Protein AF-A0A2M6USI2-F1 (afdb_monomer)

pLDDT: mean 80.44, std 21.56, range [32.12, 98.88]

Foldseek 3Di:
DDDPPVVVVVVVVVVVVVVVVVVVVVVVVVVVVVVVVVVVVVVVVVVVVVVVPPPPDDDDDDDDPDDPDDPDDDPPPPPDDDPDDDDDDDDDDDDPDPDPPDPPPDPDDPVRVVVVVLVVLLVVLLVCLLPDPDLVVNVVSVVVNVVSLLCPVDPQLNVLCVVLVVCVVVVNLVSSLVSLVVSCVVPVLSLVSLQSNLVSCVVVVVLVSSVVSLVSSCVSPVLPLSSLQSNLVSCVSVVNNVSSLVSLVSSCSRRVSPVVSVVVNVVSVVVPPPDPD

InterPro domains:
  IPR011990 Tetratricopeptide-like helical domain superfamily [G3DSA:1.25.40.10] (150-276)
  IPR011990 Tetratricopeptide-like helical domain superfamily [SSF48452] (153-266)
  IPR019734 Tetratricopeptide repeat [PS50005] (191-224)
  IPR019734 Tetratricopeptide repeat [PS50005] (225-258)
  IPR019734 Tetratricopeptide repeat [SM00028] (157-190)
  IPR019734 Tetratricopeptide repeat [SM00028] (191-224)
  IPR019734 Tetratricopeptide repeat [SM00028] (225-258)
  IPR050498 Photosystem I assembly protein Ycf3 [PTHR44858] (135-259)

Sequence (277 aa):
MFVDLSFVGLVFVIFSILKAFRFFHLRFFYMFLFCIFRRIFFLSCVGIFCFISAGYGQNPPSLPEDRPSPQSLLPLDDLIPNSSSSSATPSDSDSSAIILEDFDSNQLSHVDRIKQHKEAEILRLLKELKYCADVSQAKKLSQQLQHLWSQSGSETIDLLMSWAENAINSDDYGLALDYIDNALALLPTHAEAWVRRAWIHIQLNDFKLAMLDLNHALELEPRNYIAFFELGITMEATERPELALKAYETALNYYPQMQRLQKRIEALLDEQSPQAL

Secondary structure (DSSP, 8-state):
----HHHHHHHHHHHHHHHHHHHHHHHHHHHHHHHHHHHHHHHHHHHHHHHHTT---SPPPPPP--PPP---PPPTTTTS------------------------S----HHHHHHHHHHHHHHHHHHHHHH---HHHHHHHHHHHHHHHH--S-HHHHHHHHHHHHHHTTT-HHHHHHHHHHHHHH-TT-HHHHHHHHHHHHHTT-HHHHHHHHHHHHHH-TT-HHHHHHHHHHHHHTT-HHHHHHHHHHHHHH-TT-HHHHHHHHHHHHHHS----

Nearest PDB structures (foldseek):
  1na0-assembly1_A  TM=8.976E-01  e=2.575E-06  unidentified
  1na0-assembly2_B  TM=9.071E-01  e=3.123E-06  unidentified
  6v8e-assembly2_F  TM=9.023E-01  e=4.595E-06  synthetic construct
  5hrz-assembly1_A  TM=9.111E-01  e=1.774E-05  synthetic construct
  4cgv-assembly4_D  TM=9.565E-01  e=2.875E-05  Homo sapiens

Radius of gyration: 34.35 Å; Cα contacts (8 Å, |Δi|>4): 179; chains: 1; bounding box: 84×121×69 Å

Mean predicted aligned error: 17.81 Å

Structure (mmCIF, N/CA/C/O backbone):
data_AF-A0A2M6USI2-F1
#
_entry.id   AF-A0A2M6USI2-F1
#
loop_
_atom_site.group_PDB
_atom_site.id
_atom_site.type_symbol
_atom_site.label_atom_id
_atom_site.label_alt_id
_atom_site.label_comp_id
_atom_site.label_asym_id
_atom_site.label_entity_id
_atom_site.label_seq_id
_atom_site.pdbx_PDB_ins_code
_atom_site.Cartn_x
_atom_site.Cartn_y
_atom_site.Cartn_z
_atom_site.occupancy
_atom_site.B_iso_or_equiv
_atom_site.auth_seq_id
_atom_site.auth_comp_id
_atom_site.auth_asym_id
_atom_site.auth_atom_id
_atom_site.pdbx_PDB_model_num
ATOM 1 N N . MET A 1 1 ? 12.633 -83.316 -7.715 1.00 46.62 1 MET A N 1
ATOM 2 C CA . MET A 1 1 ? 11.744 -82.141 -7.799 1.00 46.62 1 MET A CA 1
ATOM 3 C C . MET A 1 1 ? 12.552 -80.995 -8.403 1.00 46.62 1 MET A C 1
ATOM 5 O O . MET A 1 1 ? 13.071 -80.167 -7.674 1.00 46.62 1 MET A O 1
ATOM 9 N N . PHE A 1 2 ? 12.766 -81.017 -9.721 1.00 51.38 2 PHE A N 1
ATOM 10 C CA . PHE A 1 2 ? 13.338 -79.880 -10.448 1.00 51.38 2 PHE A CA 1
ATOM 11 C C . PHE A 1 2 ? 12.147 -79.093 -10.985 1.00 51.38 2 PHE A C 1
ATOM 13 O O . PHE A 1 2 ? 11.421 -79.588 -11.840 1.00 51.38 2 PHE A O 1
ATOM 20 N N . VAL A 1 3 ? 11.873 -77.938 -10.388 1.00 54.81 3 VAL A N 1
ATOM 21 C CA . VAL A 1 3 ? 10.859 -77.016 -10.899 1.00 54.81 3 VAL A CA 1
ATOM 22 C C . VAL A 1 3 ? 11.523 -76.237 -12.030 1.00 54.81 3 VAL A C 1
ATOM 24 O O . VAL A 1 3 ? 12.539 -75.582 -11.799 1.00 54.81 3 VAL A O 1
ATOM 27 N N . ASP A 1 4 ? 10.988 -76.364 -13.244 1.00 58.69 4 ASP A N 1
ATOM 28 C CA . ASP A 1 4 ? 11.489 -75.723 -14.462 1.00 58.69 4 ASP A CA 1
ATOM 29 C C . ASP A 1 4 ? 11.565 -74.195 -14.299 1.00 58.69 4 ASP A C 1
ATOM 31 O O . ASP A 1 4 ? 10.577 -73.472 -14.461 1.00 58.69 4 ASP A O 1
ATOM 35 N N . LEU A 1 5 ? 12.768 -73.690 -14.003 1.00 61.19 5 LEU A N 1
ATOM 36 C CA . LEU A 1 5 ? 13.086 -72.257 -13.918 1.00 61.19 5 LEU A CA 1
ATOM 37 C C . LEU A 1 5 ? 12.699 -71.502 -15.205 1.00 61.19 5 LEU A C 1
ATOM 39 O O . LEU A 1 5 ? 12.345 -70.324 -15.168 1.00 61.19 5 LEU A O 1
ATOM 43 N N . SER A 1 6 ? 12.707 -72.209 -16.335 1.00 66.81 6 SER A N 1
ATOM 44 C CA . SER A 1 6 ? 12.308 -71.744 -17.664 1.00 66.81 6 SER A CA 1
ATOM 45 C C . SER A 1 6 ? 10.844 -71.288 -17.712 1.00 66.81 6 SER A C 1
ATOM 47 O O . SER A 1 6 ? 10.518 -70.285 -18.347 1.00 66.81 6 SER A O 1
ATOM 49 N N . PHE A 1 7 ? 9.952 -72.004 -17.019 1.00 72.56 7 PHE A N 1
ATOM 50 C CA . PHE A 1 7 ? 8.515 -71.728 -17.034 1.00 72.56 7 PHE A CA 1
ATOM 51 C C . PHE A 1 7 ? 8.173 -70.489 -16.198 1.00 72.56 7 PHE A C 1
ATOM 53 O O . PHE A 1 7 ? 7.389 -69.640 -16.623 1.00 72.56 7 PHE A O 1
ATOM 60 N N . VAL A 1 8 ? 8.825 -70.333 -15.043 1.00 73.88 8 VAL A N 1
ATOM 61 C CA . VAL A 1 8 ? 8.632 -69.175 -14.155 1.00 73.88 8 VAL A CA 1
ATOM 62 C C . VAL A 1 8 ? 9.090 -67.877 -14.832 1.00 73.88 8 VAL A C 1
ATOM 64 O O . VAL A 1 8 ? 8.394 -66.864 -14.751 1.00 73.88 8 VAL A O 1
ATOM 67 N N . GLY A 1 9 ? 10.209 -67.914 -15.566 1.00 74.44 9 GLY A N 1
ATOM 68 C CA . GLY A 1 9 ? 10.695 -66.766 -16.338 1.00 74.44 9 GLY A CA 1
ATOM 69 C C . GLY A 1 9 ? 9.724 -66.327 -17.439 1.00 74.44 9 GLY A C 1
ATOM 70 O O . GLY A 1 9 ? 9.428 -65.138 -17.564 1.00 74.44 9 GLY A O 1
ATOM 71 N N . LEU A 1 10 ? 9.160 -67.280 -18.192 1.00 78.06 10 LEU A N 1
ATOM 72 C CA . LEU A 1 10 ? 8.199 -66.991 -19.262 1.00 78.06 10 LEU A CA 1
ATOM 73 C C . LEU A 1 10 ? 6.916 -66.337 -18.718 1.00 78.06 10 LEU A C 1
ATOM 75 O O . LEU A 1 10 ? 6.435 -65.351 -19.278 1.00 78.06 10 LEU A O 1
ATOM 79 N N . VAL A 1 11 ? 6.391 -66.839 -17.595 1.00 78.88 11 VAL A N 1
ATOM 80 C CA . VAL A 1 11 ? 5.189 -66.282 -16.951 1.00 78.88 11 VAL A CA 1
ATOM 81 C C . VAL A 1 11 ? 5.429 -64.844 -16.474 1.00 78.88 11 VAL A C 1
ATOM 83 O O . VAL A 1 11 ? 4.557 -63.990 -16.647 1.00 78.88 11 VAL A O 1
ATOM 86 N N . PHE A 1 12 ? 6.617 -64.535 -15.945 1.00 78.88 12 PHE A N 1
ATOM 87 C CA . PHE A 1 12 ? 6.955 -63.185 -15.480 1.00 78.88 12 PHE A CA 1
ATOM 88 C C . PHE A 1 12 ? 7.080 -62.174 -16.630 1.00 78.88 12 PHE A C 1
ATOM 90 O O . PHE A 1 12 ? 6.632 -61.027 -16.513 1.00 78.88 12 PHE A O 1
ATOM 97 N N . VAL A 1 13 ? 7.636 -62.607 -17.767 1.00 77.38 13 VAL A N 1
ATOM 98 C CA . VAL A 1 13 ? 7.730 -61.791 -18.987 1.00 77.38 13 VAL A CA 1
ATOM 99 C C . VAL A 1 13 ? 6.337 -61.515 -19.555 1.00 77.38 13 VAL A C 1
ATOM 101 O O . VAL A 1 13 ? 6.005 -60.359 -19.817 1.00 77.38 13 VAL A O 1
ATOM 104 N N . ILE A 1 14 ? 5.482 -62.537 -19.657 1.00 76.31 14 ILE A N 1
ATOM 105 C CA . ILE A 1 14 ? 4.099 -62.388 -20.137 1.00 76.31 14 ILE A CA 1
ATOM 106 C C . ILE A 1 14 ? 3.307 -61.445 -19.220 1.00 76.31 14 ILE A C 1
ATOM 108 O O . ILE A 1 14 ? 2.656 -60.519 -19.705 1.00 76.31 14 ILE A O 1
ATOM 112 N N . PHE A 1 15 ? 3.411 -61.609 -17.898 1.00 75.38 15 PHE A N 1
ATOM 113 C CA . PHE A 1 15 ? 2.735 -60.733 -16.937 1.00 75.38 15 PHE A CA 1
ATOM 114 C C . PHE A 1 15 ? 3.211 -59.275 -17.039 1.00 75.38 15 PHE A C 1
ATOM 116 O O . PHE A 1 15 ? 2.396 -58.351 -16.995 1.00 75.38 15 PHE A O 1
ATOM 123 N N . SER A 1 16 ? 4.513 -59.056 -17.243 1.00 70.75 16 SER A N 1
ATOM 124 C CA . SER A 1 16 ? 5.077 -57.714 -17.431 1.00 70.75 16 SER A CA 1
ATOM 125 C C . SER A 1 16 ? 4.583 -57.059 -18.725 1.00 70.75 16 SER A C 1
ATOM 127 O O . SER A 1 16 ? 4.215 -55.884 -18.711 1.00 70.75 16 SER A O 1
ATOM 129 N N . ILE A 1 17 ? 4.479 -57.822 -19.819 1.00 72.12 17 ILE A N 1
ATOM 130 C CA . ILE A 1 17 ? 3.945 -57.345 -21.105 1.00 72.12 17 ILE A CA 1
ATOM 131 C C . ILE A 1 17 ? 2.449 -57.015 -20.990 1.00 72.12 17 ILE A C 1
ATOM 133 O O . ILE A 1 17 ? 2.025 -55.949 -21.430 1.00 72.12 17 ILE A O 1
ATOM 137 N N . LEU A 1 18 ? 1.649 -57.860 -20.332 1.00 72.94 18 LEU A N 1
ATOM 138 C CA . LEU A 1 18 ? 0.223 -57.598 -20.087 1.00 72.94 18 LEU A CA 1
ATOM 139 C C . LEU A 1 18 ? -0.005 -56.363 -19.204 1.00 72.94 18 LEU A C 1
ATOM 141 O O . LEU A 1 18 ? -0.928 -55.582 -19.451 1.00 72.94 18 LEU A O 1
ATOM 145 N N . LYS A 1 19 ? 0.846 -56.150 -18.193 1.00 68.75 19 LYS A N 1
ATOM 146 C CA . LYS A 1 19 ? 0.780 -54.971 -17.319 1.00 68.75 19 LYS A CA 1
ATOM 147 C C . LYS A 1 19 ? 1.169 -53.694 -18.070 1.00 68.75 19 LYS A C 1
ATOM 149 O O . LYS A 1 19 ? 0.478 -52.684 -17.932 1.00 68.75 19 LYS A O 1
ATOM 154 N N . ALA A 1 20 ? 2.202 -53.753 -18.912 1.00 66.38 20 ALA A N 1
ATOM 155 C CA . ALA A 1 20 ? 2.592 -52.653 -19.793 1.00 66.38 20 ALA A CA 1
ATOM 156 C C . ALA A 1 20 ? 1.493 -52.330 -20.821 1.00 66.38 20 ALA A C 1
ATOM 158 O O . ALA A 1 20 ? 1.172 -51.162 -21.033 1.00 66.38 20 ALA A O 1
ATOM 159 N N . PHE A 1 21 ? 0.843 -53.353 -21.384 1.00 67.94 21 PHE A N 1
ATOM 160 C CA . PHE A 1 21 ? -0.258 -53.188 -22.332 1.00 67.94 21 PHE A CA 1
ATOM 161 C C . PHE A 1 21 ? -1.497 -52.551 -21.681 1.00 67.94 21 PHE A C 1
ATOM 163 O O . PHE A 1 21 ? -2.054 -51.600 -22.230 1.00 67.94 21 PHE A O 1
ATOM 170 N N . ARG A 1 22 ? -1.889 -52.982 -20.468 1.00 65.25 22 ARG A N 1
ATOM 171 C CA . ARG A 1 22 ? -2.968 -52.328 -19.695 1.00 65.25 22 ARG A CA 1
ATOM 172 C C . ARG A 1 22 ? -2.638 -50.878 -19.351 1.00 65.25 22 ARG A C 1
ATOM 174 O O . ARG A 1 22 ? -3.523 -50.031 -19.434 1.00 65.25 22 ARG A O 1
ATOM 181 N N . PHE A 1 23 ? -1.394 -50.582 -18.977 1.00 67.50 23 PHE A N 1
ATOM 182 C CA . PHE A 1 23 ? -0.967 -49.217 -18.663 1.00 67.50 23 PHE A CA 1
ATOM 183 C C . PHE A 1 23 ? -0.993 -48.311 -19.902 1.00 67.50 23 PHE A C 1
ATOM 185 O O . PHE A 1 23 ? -1.468 -47.178 -19.832 1.00 67.50 23 PHE A O 1
ATOM 192 N N . PHE A 1 24 ? -0.557 -48.830 -21.052 1.00 65.25 24 PHE A N 1
ATOM 193 C CA . PHE A 1 24 ? -0.585 -48.105 -22.319 1.00 65.25 24 PHE A CA 1
ATOM 194 C C . PHE A 1 24 ? -2.018 -47.827 -22.790 1.00 65.25 24 PHE A C 1
ATOM 196 O O . PHE A 1 24 ? -2.338 -46.687 -23.116 1.00 65.25 24 PHE A O 1
ATOM 203 N N . HIS A 1 25 ? -2.911 -48.821 -22.731 1.00 70.88 25 HIS A N 1
ATOM 204 C CA . HIS A 1 25 ? -4.322 -48.634 -23.082 1.00 70.88 25 HIS A CA 1
ATOM 205 C C . HIS A 1 25 ? -5.037 -47.649 -22.155 1.00 70.88 25 HIS A C 1
ATOM 207 O O . HIS A 1 25 ? -5.813 -46.825 -22.632 1.00 70.88 25 HIS A O 1
ATOM 213 N N . LEU A 1 26 ? -4.760 -47.695 -20.847 1.00 70.44 26 LEU A N 1
ATOM 214 C CA . LEU A 1 26 ? -5.368 -46.777 -19.885 1.00 70.44 26 LEU A CA 1
ATOM 215 C C . LEU A 1 26 ? -4.887 -45.339 -20.122 1.00 70.44 26 LEU A C 1
ATOM 217 O O . LEU A 1 26 ? -5.691 -44.414 -20.171 1.00 70.44 26 LEU A O 1
ATOM 221 N N . ARG A 1 27 ? -3.585 -45.147 -20.356 1.00 69.88 27 ARG A N 1
ATOM 222 C CA . ARG A 1 27 ? -3.007 -43.827 -20.637 1.00 69.88 27 ARG A CA 1
ATOM 223 C C . ARG A 1 27 ? -3.462 -43.266 -21.988 1.00 69.88 27 ARG A C 1
ATOM 225 O O . ARG A 1 27 ? -3.749 -42.075 -22.073 1.00 69.88 27 ARG A O 1
ATOM 232 N N . PHE A 1 28 ? -3.593 -44.112 -23.012 1.00 72.75 28 PHE A N 1
ATOM 233 C CA . PHE A 1 28 ? -4.153 -43.728 -24.310 1.00 72.75 28 PHE A CA 1
ATOM 234 C C . PHE A 1 28 ? -5.636 -43.355 -24.195 1.00 72.75 28 PHE A C 1
ATOM 236 O O . PHE A 1 28 ? -6.057 -42.341 -24.746 1.00 72.75 28 PHE A O 1
ATOM 243 N N . PHE A 1 29 ? -6.411 -44.108 -23.409 1.00 75.25 29 PHE A N 1
ATOM 244 C CA . PHE A 1 29 ? -7.815 -43.809 -23.137 1.00 75.25 29 PHE A CA 1
ATOM 245 C C . PHE A 1 29 ? -7.991 -42.464 -22.416 1.00 75.25 29 PHE A C 1
ATOM 247 O O . PHE A 1 29 ? -8.807 -41.653 -22.846 1.00 75.25 29 PHE A O 1
ATOM 254 N N . TYR A 1 30 ? -7.184 -42.171 -21.388 1.00 73.75 30 TYR A N 1
ATOM 255 C CA . TYR A 1 30 ? -7.222 -40.871 -20.704 1.00 73.75 30 TYR A CA 1
ATOM 256 C C . TYR A 1 30 ? -6.785 -39.709 -21.607 1.00 73.75 30 TYR A C 1
ATOM 258 O O . TYR A 1 30 ? -7.417 -38.655 -21.573 1.00 73.75 30 TYR A O 1
ATOM 266 N N . MET A 1 31 ? -5.762 -39.888 -22.454 1.00 72.38 31 MET A N 1
ATOM 267 C CA . MET A 1 31 ? -5.368 -38.868 -23.438 1.00 72.38 31 MET A CA 1
ATOM 268 C C . MET A 1 31 ? -6.473 -38.610 -24.467 1.00 72.38 31 MET A C 1
ATOM 270 O O . MET A 1 31 ? -6.763 -37.459 -24.782 1.00 72.38 31 MET A O 1
ATOM 274 N N . PHE A 1 32 ? -7.118 -39.667 -24.964 1.00 73.56 32 PHE A N 1
ATOM 275 C CA . PHE A 1 32 ? -8.217 -39.564 -25.920 1.00 73.56 32 PHE A CA 1
ATOM 276 C C . PHE A 1 32 ? -9.439 -38.869 -25.303 1.00 73.56 32 PHE A C 1
ATOM 278 O O . PHE A 1 32 ? -10.000 -37.955 -25.909 1.00 73.56 32 PHE A O 1
ATOM 285 N N . LEU A 1 33 ? -9.796 -39.229 -24.066 1.00 72.12 33 LEU A N 1
ATOM 286 C CA . LEU A 1 33 ? -10.885 -38.597 -23.322 1.00 72.12 33 LEU A CA 1
ATOM 287 C C . LEU A 1 33 ? -10.588 -37.114 -23.041 1.00 72.12 33 LEU A C 1
ATOM 289 O O . LEU A 1 33 ? -11.463 -36.274 -23.231 1.00 72.12 33 LEU A O 1
ATOM 293 N N . PHE A 1 34 ? -9.344 -36.776 -22.684 1.00 73.88 34 PHE A N 1
ATOM 294 C CA . PHE A 1 34 ? -8.889 -35.395 -22.495 1.00 73.88 34 PHE A CA 1
ATOM 295 C C . PHE A 1 34 ? -8.958 -34.574 -23.794 1.00 73.88 34 PHE A C 1
ATOM 297 O O . PHE A 1 34 ? -9.433 -33.438 -23.789 1.00 73.88 34 PHE A O 1
ATOM 304 N N . CYS A 1 35 ? -8.553 -35.151 -24.931 1.00 69.88 35 CYS A N 1
ATOM 305 C CA . CYS A 1 35 ? -8.669 -34.503 -26.239 1.00 69.88 35 CYS A CA 1
ATOM 306 C C . CYS A 1 35 ? -10.129 -34.255 -26.643 1.00 69.88 35 CYS A C 1
ATOM 308 O O . CYS A 1 35 ? -10.439 -33.186 -27.172 1.00 69.88 35 CYS A O 1
ATOM 310 N N . ILE A 1 36 ? -11.028 -35.206 -26.373 1.00 73.19 36 ILE A N 1
ATOM 311 C CA . ILE A 1 36 ? -12.466 -35.039 -26.619 1.00 73.19 36 ILE A CA 1
ATOM 312 C C . ILE A 1 36 ? -13.033 -33.932 -25.728 1.00 73.19 36 ILE A C 1
ATOM 314 O O . ILE A 1 36 ? -13.706 -33.040 -26.240 1.00 73.19 36 ILE A O 1
ATOM 318 N N . PHE A 1 37 ? -12.711 -33.932 -24.432 1.00 72.06 37 PHE A N 1
ATOM 319 C CA . PHE A 1 37 ? -13.192 -32.913 -23.496 1.00 72.06 37 PHE A CA 1
ATOM 320 C C . PHE A 1 37 ? -12.721 -31.509 -23.888 1.00 72.06 37 PHE A C 1
ATOM 322 O O . PHE A 1 37 ? -13.519 -30.576 -23.931 1.00 72.06 37 PHE A O 1
ATOM 329 N N . ARG A 1 38 ? -11.448 -31.368 -24.277 1.00 75.44 38 ARG A N 1
ATOM 330 C CA . ARG A 1 38 ? -10.883 -30.105 -24.769 1.00 75.44 38 ARG A CA 1
ATOM 331 C C . ARG A 1 38 ? -11.550 -29.636 -26.065 1.00 75.44 38 ARG A C 1
ATOM 333 O O . ARG A 1 38 ? -11.756 -28.439 -26.241 1.00 75.44 38 ARG A O 1
ATOM 340 N N . ARG A 1 39 ? -11.913 -30.555 -26.966 1.00 72.50 39 ARG A N 1
ATOM 341 C CA . ARG A 1 39 ? -12.613 -30.225 -28.217 1.00 72.50 39 ARG A CA 1
ATOM 342 C C . ARG A 1 39 ? -14.062 -29.806 -27.958 1.00 72.50 39 ARG A C 1
ATOM 344 O O . ARG A 1 39 ? -14.506 -28.827 -28.543 1.00 72.50 39 ARG A O 1
ATOM 351 N N . ILE A 1 40 ? -14.770 -30.487 -27.056 1.00 74.31 40 ILE A N 1
ATOM 352 C CA . ILE A 1 40 ? -16.136 -30.119 -26.647 1.00 74.31 40 ILE A CA 1
ATOM 353 C C . ILE A 1 40 ? -16.139 -28.751 -25.951 1.00 74.31 40 ILE A C 1
ATOM 355 O O . ILE A 1 40 ? -16.950 -27.899 -26.301 1.00 74.31 40 ILE A O 1
ATOM 359 N N . PHE A 1 41 ? -15.195 -28.507 -25.037 1.00 74.44 41 PHE A N 1
ATOM 360 C CA . PHE A 1 41 ? -15.032 -27.212 -24.372 1.00 74.44 41 PHE A CA 1
ATOM 361 C C . PHE A 1 41 ? -14.759 -26.085 -25.380 1.00 74.44 41 PHE A C 1
ATOM 363 O O . PHE A 1 41 ? -15.424 -25.055 -25.354 1.00 74.44 41 PHE A O 1
ATOM 370 N N . PHE A 1 42 ? -13.858 -26.313 -26.342 1.00 72.06 42 PHE A N 1
ATOM 371 C CA . PHE A 1 42 ? -13.551 -25.334 -27.386 1.00 72.06 42 PHE A CA 1
ATOM 372 C C . PHE A 1 42 ? -14.757 -25.030 -28.292 1.00 72.06 42 PHE A C 1
ATOM 374 O O . PHE A 1 42 ? -15.037 -23.865 -28.561 1.00 72.06 42 PHE A O 1
ATOM 381 N N . LEU A 1 43 ? -15.515 -26.050 -28.723 1.00 68.06 43 LEU A N 1
ATOM 382 C CA . LEU A 1 43 ? -16.740 -25.836 -29.506 1.00 68.06 43 LEU A CA 1
ATOM 383 C C . LEU A 1 43 ? -17.834 -25.115 -28.699 1.00 68.06 43 LEU A C 1
ATOM 385 O O . LEU A 1 43 ? -18.554 -24.295 -29.267 1.00 68.06 43 LEU A O 1
ATOM 389 N N . SER A 1 44 ? -17.932 -25.366 -27.390 1.00 69.06 44 SER A N 1
ATOM 390 C CA . SER A 1 44 ? -18.851 -24.642 -26.503 1.00 69.06 44 SER A CA 1
ATOM 391 C C . SER A 1 44 ? -18.483 -23.158 -26.390 1.00 69.06 44 SER A C 1
ATOM 393 O O . SER A 1 44 ? -19.363 -22.306 -26.474 1.00 69.06 44 SER A O 1
ATOM 395 N N . CYS A 1 45 ? -17.196 -22.826 -26.251 1.00 64.00 45 CYS A N 1
ATOM 396 C CA . CYS A 1 45 ? -16.741 -21.435 -26.167 1.00 64.00 45 CYS A CA 1
ATOM 397 C C . CYS A 1 45 ? -16.958 -20.664 -27.479 1.00 64.00 45 CYS A C 1
ATOM 399 O O . CYS A 1 45 ? -17.417 -19.525 -27.446 1.00 64.00 45 CYS A O 1
ATOM 401 N N . VAL A 1 46 ? -16.694 -21.284 -28.636 1.00 64.06 46 VAL A N 1
ATOM 402 C CA . VAL A 1 46 ? -16.913 -20.644 -29.948 1.00 64.06 46 VAL A CA 1
ATOM 403 C C . VAL A 1 46 ? -18.407 -20.431 -30.222 1.00 64.06 46 VAL A C 1
ATOM 405 O O . VAL A 1 46 ? -18.791 -19.385 -30.743 1.00 64.06 46 VAL A O 1
ATOM 408 N N . GLY A 1 47 ? -19.266 -21.368 -29.804 1.00 57.50 47 GLY A N 1
ATOM 409 C CA . GLY A 1 47 ? -20.721 -21.218 -29.906 1.00 57.50 47 GLY A CA 1
ATOM 410 C C . GLY A 1 47 ? -21.263 -20.032 -29.103 1.00 57.50 47 GLY A C 1
ATOM 411 O O . GLY A 1 47 ? -22.112 -19.298 -29.600 1.00 57.50 47 GLY A O 1
ATOM 412 N N . ILE A 1 48 ? -20.732 -19.788 -27.901 1.00 60.06 48 ILE A N 1
ATOM 413 C CA . ILE A 1 48 ? -21.121 -18.639 -27.063 1.00 60.06 48 ILE A CA 1
ATOM 414 C C . ILE A 1 48 ? -20.630 -17.317 -27.680 1.00 60.06 48 ILE A C 1
ATOM 416 O O . ILE A 1 48 ? -21.349 -16.320 -27.658 1.00 60.06 48 ILE A O 1
ATOM 420 N N . PHE A 1 49 ? -19.448 -17.312 -28.305 1.00 54.69 49 PHE A N 1
ATOM 421 C CA . PHE A 1 49 ? -18.863 -16.111 -28.912 1.00 54.69 49 PHE A CA 1
ATOM 422 C C . PHE A 1 49 ? -19.597 -15.655 -30.187 1.00 54.69 49 PHE A C 1
ATOM 424 O O . PHE A 1 49 ? -19.734 -14.458 -30.436 1.00 54.69 49 PHE A O 1
ATOM 431 N N . CYS A 1 50 ? -20.142 -16.587 -30.978 1.00 54.62 50 CYS A N 1
ATOM 432 C CA . CYS A 1 50 ? -20.889 -16.247 -32.194 1.00 54.62 50 CYS A CA 1
ATOM 433 C C . CYS A 1 50 ? -22.299 -15.687 -31.931 1.00 54.62 50 CYS A C 1
ATOM 435 O O . CYS A 1 50 ? -22.826 -14.982 -32.788 1.00 54.62 50 CYS A O 1
ATOM 437 N N . PHE A 1 51 ? -22.902 -15.940 -30.763 1.00 50.00 51 PHE A N 1
ATOM 438 C CA . PHE A 1 51 ? -24.244 -15.432 -30.437 1.00 50.00 51 PHE A CA 1
ATOM 439 C C . PHE A 1 51 ? -24.262 -14.005 -29.859 1.00 50.00 51 PHE A C 1
ATOM 441 O O . PHE A 1 51 ? -25.322 -13.386 -29.829 1.00 50.00 51 PHE A O 1
ATOM 448 N N . ILE A 1 52 ? -23.112 -13.444 -29.465 1.00 52.84 52 ILE A N 1
ATOM 449 C CA . ILE A 1 52 ? -23.019 -12.073 -28.918 1.00 52.84 52 ILE A CA 1
ATOM 450 C C . ILE A 1 52 ? -22.614 -11.045 -30.003 1.00 52.84 52 ILE A C 1
ATOM 452 O O . ILE A 1 52 ? -22.785 -9.841 -29.833 1.00 52.84 52 ILE A O 1
ATOM 456 N N . SER A 1 53 ? -22.158 -11.491 -31.179 1.00 50.50 53 SER A N 1
ATOM 457 C CA . SER A 1 53 ? -21.574 -10.617 -32.214 1.00 50.50 53 SER A CA 1
ATOM 458 C C . SER A 1 53 ? -22.575 -9.908 -33.153 1.00 50.50 53 SER A C 1
ATOM 460 O O . SER A 1 53 ? -22.148 -9.258 -34.107 1.00 50.50 53 SER A O 1
ATOM 462 N N . ALA A 1 54 ? -23.889 -9.981 -32.925 1.00 49.19 54 ALA A N 1
ATOM 463 C CA . ALA A 1 54 ? -24.890 -9.389 -33.830 1.00 49.19 54 ALA A CA 1
ATOM 464 C C . ALA A 1 54 ? -25.284 -7.925 -33.509 1.00 49.19 54 ALA A C 1
ATOM 466 O O . ALA A 1 54 ? -26.299 -7.448 -34.010 1.00 49.19 54 ALA A O 1
ATOM 467 N N . GLY A 1 55 ? -24.511 -7.205 -32.682 1.00 51.69 55 GLY A N 1
ATOM 468 C CA . GLY A 1 55 ? -24.898 -5.882 -32.163 1.00 51.69 55 GLY A CA 1
ATOM 469 C C . GLY A 1 55 ? -24.012 -4.679 -32.513 1.00 51.69 55 GLY A C 1
ATOM 470 O O . GLY A 1 55 ? -24.382 -3.566 -32.159 1.00 51.69 55 GLY A O 1
ATOM 471 N N . TYR A 1 56 ? -22.874 -4.841 -33.195 1.00 49.97 56 TYR A N 1
ATOM 472 C CA . TYR A 1 56 ? -21.973 -3.713 -33.487 1.00 49.97 56 TYR A CA 1
ATOM 473 C C . TYR A 1 56 ? -22.038 -3.306 -34.958 1.00 49.97 56 TYR A C 1
ATOM 475 O O . TYR A 1 56 ? -21.196 -3.658 -35.778 1.00 49.97 56 TYR A O 1
ATOM 483 N N . GLY A 1 57 ? -23.091 -2.561 -35.282 1.00 55.25 57 GLY A N 1
ATOM 484 C CA . GLY A 1 57 ? -23.329 -1.988 -36.601 1.00 55.25 57 GLY A CA 1
ATOM 485 C C . GLY A 1 57 ? -24.130 -0.699 -36.491 1.00 55.25 57 GLY A C 1
ATOM 486 O O . GLY A 1 57 ? -25.267 -0.643 -36.946 1.00 55.25 57 GLY A O 1
ATOM 487 N N . GLN A 1 58 ? -23.557 0.320 -35.852 1.00 49.81 58 GLN A N 1
ATOM 488 C CA . GLN A 1 58 ? -23.993 1.711 -35.975 1.00 49.81 58 GLN A CA 1
ATOM 489 C C . GLN A 1 58 ? -22.740 2.593 -36.056 1.00 49.81 58 GLN A C 1
ATOM 491 O O . GLN A 1 58 ? -21.777 2.392 -35.320 1.00 49.81 58 GLN A O 1
ATOM 496 N N . ASN A 1 59 ? -22.744 3.495 -37.033 1.00 55.91 59 ASN A N 1
ATOM 497 C CA . ASN A 1 59 ? -21.609 4.288 -37.507 1.00 55.91 59 ASN A CA 1
ATOM 498 C C . ASN A 1 59 ? -20.880 5.061 -36.385 1.00 55.91 59 ASN A C 1
ATOM 500 O O . ASN A 1 59 ? -21.552 5.611 -35.510 1.00 55.91 59 ASN A O 1
ATOM 504 N N . PRO A 1 60 ? -19.536 5.172 -36.417 1.00 59.75 60 PRO A N 1
ATOM 505 C CA . PRO A 1 60 ? -18.813 6.001 -35.459 1.00 59.75 60 PRO A CA 1
ATOM 506 C C . PRO A 1 60 ? -19.166 7.485 -35.669 1.00 59.75 60 PRO A C 1
ATOM 508 O O . PRO A 1 60 ? -19.202 7.941 -36.817 1.00 59.75 60 PRO A O 1
ATOM 511 N N . PRO A 1 61 ? -19.418 8.263 -34.602 1.00 56.84 61 PRO A N 1
ATOM 512 C CA . PRO A 1 61 ? -19.589 9.703 -34.727 1.00 56.84 61 PRO A CA 1
ATOM 513 C C . PRO A 1 61 ? -18.271 10.344 -35.188 1.00 56.84 61 PRO A C 1
ATOM 515 O O . PRO A 1 61 ? -17.194 10.044 -34.673 1.00 56.84 61 PRO A O 1
ATOM 518 N N . SER A 1 62 ? -18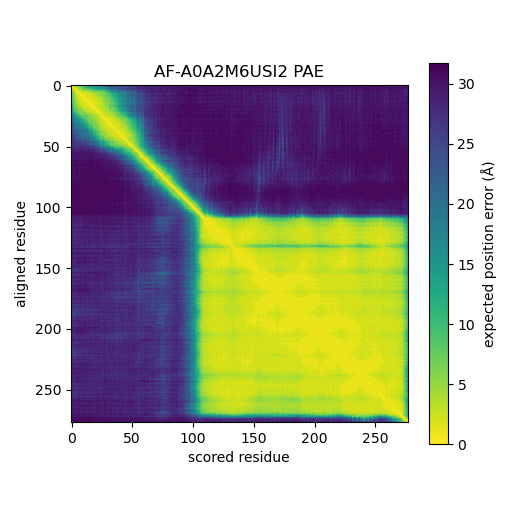.372 11.216 -36.188 1.00 53.34 62 SER A N 1
ATOM 519 C CA . SER A 1 62 ? -17.281 12.023 -36.733 1.00 53.34 62 SER A CA 1
ATOM 520 C C . SER A 1 62 ? -16.599 12.864 -35.647 1.00 53.34 62 SER A C 1
ATOM 522 O O . SER A 1 62 ? -17.270 13.564 -34.888 1.00 53.34 62 SER A O 1
ATOM 524 N N . LEU A 1 63 ? -15.265 12.792 -35.614 1.00 54.38 63 LEU A N 1
ATOM 525 C CA . LEU A 1 63 ? -14.368 13.578 -34.761 1.00 54.38 63 LEU A CA 1
ATOM 526 C C . LEU A 1 63 ? -14.635 15.089 -34.884 1.00 54.38 63 LEU A C 1
ATOM 528 O O . LEU A 1 63 ? -14.729 15.580 -36.009 1.00 54.38 63 LEU A O 1
ATOM 532 N N . PRO A 1 64 ? -14.650 15.851 -33.778 1.00 48.31 64 PRO A N 1
ATOM 533 C CA . PRO A 1 64 ? -14.416 17.285 -33.839 1.00 48.31 64 PRO A CA 1
ATOM 534 C C . PRO A 1 64 ? -12.942 17.547 -34.189 1.00 48.31 64 PRO A C 1
ATOM 536 O O . PRO A 1 64 ? -12.031 17.113 -33.477 1.00 48.31 64 PRO A O 1
ATOM 539 N N . GLU A 1 65 ? -12.720 18.238 -35.307 1.00 54.16 65 GLU A N 1
ATOM 540 C CA . GLU A 1 65 ? -11.475 18.931 -35.636 1.00 54.16 65 GLU A CA 1
ATOM 541 C C . GLU A 1 65 ? -11.206 20.008 -34.582 1.00 54.16 65 GLU A C 1
ATOM 543 O O . GLU A 1 65 ? -11.808 21.071 -34.619 1.00 54.16 65 GLU A O 1
ATOM 548 N N . ASP A 1 66 ? -10.328 19.715 -33.627 1.00 42.94 66 ASP A N 1
ATOM 549 C CA . ASP A 1 66 ? -9.423 20.705 -33.037 1.00 42.94 66 ASP A CA 1
ATOM 550 C C . ASP A 1 66 ? -8.389 19.974 -32.173 1.00 42.94 66 ASP A C 1
ATOM 552 O O . ASP A 1 66 ? -8.598 19.665 -30.999 1.00 42.94 66 ASP A O 1
ATOM 556 N N . ARG A 1 67 ? -7.246 19.640 -32.780 1.00 46.16 67 ARG A N 1
ATOM 557 C CA . ARG A 1 67 ? -6.035 19.289 -32.031 1.00 46.16 67 ARG A CA 1
ATOM 558 C C . ARG A 1 67 ? -5.191 20.555 -31.926 1.00 46.16 67 ARG A C 1
ATOM 560 O O . ARG A 1 67 ? -4.788 21.057 -32.976 1.00 46.16 67 ARG A O 1
ATOM 567 N N . PRO A 1 68 ? -4.836 21.048 -30.729 1.00 40.72 68 PRO A N 1
ATOM 568 C CA . PRO A 1 68 ? -3.759 22.017 -30.646 1.00 40.72 68 PRO A CA 1
ATOM 569 C C . PRO A 1 68 ? -2.462 21.342 -31.116 1.00 40.72 68 PRO A C 1
ATOM 571 O O . PRO A 1 68 ? -2.068 20.277 -30.638 1.00 40.72 68 PRO A O 1
ATOM 574 N N . SER A 1 69 ? -1.831 21.956 -32.111 1.00 46.88 69 SER A N 1
ATOM 575 C CA . SER A 1 69 ? -0.502 21.628 -32.624 1.00 46.88 69 SER A CA 1
ATOM 576 C C . SER A 1 69 ?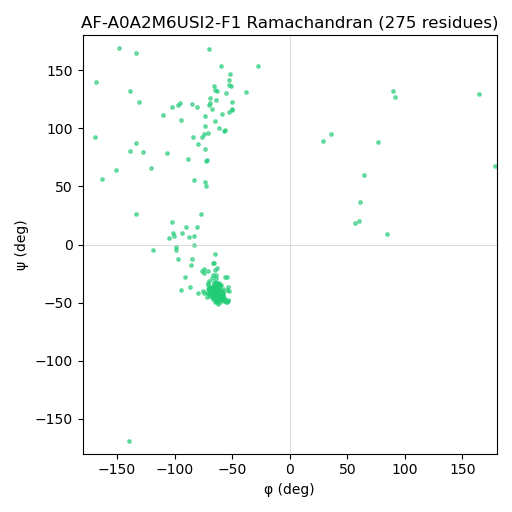 0.544 21.575 -31.498 1.00 46.88 69 SER A C 1
ATOM 578 O O . SER A 1 69 ? 0.454 22.378 -30.566 1.00 46.88 69 SER A O 1
ATOM 580 N N . PRO A 1 70 ? 1.563 20.696 -31.584 1.00 42.28 70 PRO A N 1
ATOM 581 C CA . PRO A 1 70 ? 2.618 20.612 -30.581 1.00 42.28 70 PRO A CA 1
ATOM 582 C C . PRO A 1 70 ? 3.413 21.919 -30.583 1.00 42.28 70 PRO A C 1
ATOM 584 O O . PRO A 1 70 ? 4.175 22.201 -31.509 1.00 42.28 70 PRO A O 1
ATOM 587 N N . GLN A 1 71 ? 3.215 22.747 -29.560 1.00 43.50 71 GLN A N 1
ATOM 588 C CA . GLN A 1 71 ? 4.045 23.924 -29.351 1.00 43.50 71 GLN A CA 1
ATOM 589 C C . GLN A 1 71 ? 5.413 23.470 -28.842 1.00 43.50 71 GLN A C 1
ATOM 591 O O . GLN A 1 71 ? 5.575 23.084 -27.690 1.00 43.50 71 GLN A O 1
ATOM 596 N N . SER A 1 72 ? 6.354 23.474 -29.787 1.00 39.59 72 SER A N 1
ATOM 597 C CA . SER A 1 72 ? 7.779 23.765 -29.632 1.00 39.59 72 SER A CA 1
ATOM 598 C C . SER A 1 72 ? 8.426 23.279 -28.335 1.00 39.59 72 SER A C 1
ATOM 600 O O . SER A 1 72 ? 8.482 23.995 -27.333 1.00 39.59 72 SER A O 1
ATOM 602 N N . LEU A 1 73 ? 9.035 22.097 -28.415 1.00 41.91 73 LEU A N 1
ATOM 603 C CA . LEU A 1 73 ? 10.230 21.807 -27.634 1.00 41.91 73 LEU A CA 1
ATOM 604 C C . LEU A 1 73 ? 11.223 22.958 -27.848 1.00 41.91 73 LEU A C 1
ATOM 606 O O . LEU A 1 73 ? 11.558 23.291 -28.986 1.00 41.91 73 LEU A O 1
ATOM 610 N N . LEU A 1 74 ? 11.625 23.589 -26.749 1.00 48.03 74 LEU A N 1
ATOM 611 C CA . LEU A 1 74 ? 12.685 24.591 -26.719 1.00 48.03 74 LEU A CA 1
ATOM 612 C C . LEU A 1 74 ? 13.939 24.039 -27.428 1.00 48.03 74 LEU A C 1
ATOM 614 O O . LEU A 1 74 ? 14.287 22.877 -27.192 1.00 48.03 74 LEU A O 1
ATOM 618 N N . PRO A 1 75 ? 14.624 24.824 -28.281 1.00 38.12 75 PRO A N 1
ATOM 619 C CA . PRO A 1 75 ? 15.883 24.402 -28.878 1.00 38.12 75 PRO A CA 1
ATOM 620 C C . PRO A 1 75 ? 16.930 24.207 -27.779 1.00 38.12 75 PRO A C 1
ATOM 622 O O . PRO A 1 75 ? 17.108 25.067 -26.919 1.00 38.12 75 PRO A O 1
ATOM 625 N N . LEU A 1 76 ? 17.639 23.082 -27.821 1.00 47.69 76 LEU A N 1
ATOM 626 C CA . LEU A 1 76 ? 18.673 22.695 -26.858 1.00 47.69 76 LEU A CA 1
ATOM 627 C C . LEU A 1 76 ? 20.010 23.446 -27.070 1.00 47.69 76 LEU A C 1
ATOM 629 O O . LEU A 1 76 ? 21.064 22.923 -26.720 1.00 47.69 76 LEU A O 1
ATOM 633 N N . ASP A 1 77 ? 19.976 24.647 -27.655 1.00 49.91 77 ASP A N 1
ATOM 634 C CA . ASP A 1 77 ? 21.168 25.391 -28.092 1.00 49.91 77 ASP A CA 1
ATOM 635 C C . ASP A 1 77 ? 21.627 26.477 -27.096 1.00 49.91 77 ASP A C 1
ATOM 637 O O . ASP A 1 77 ? 22.709 27.035 -27.257 1.00 49.91 77 ASP A O 1
ATOM 641 N N . ASP A 1 78 ? 20.885 26.718 -26.008 1.00 50.22 78 ASP A N 1
ATOM 642 C CA . ASP A 1 78 ? 21.237 27.725 -24.985 1.00 50.22 78 ASP A CA 1
ATOM 643 C C . ASP A 1 78 ? 22.040 27.168 -23.785 1.00 50.22 78 ASP A C 1
ATOM 645 O O . ASP A 1 78 ? 22.258 27.863 -22.792 1.00 50.22 78 ASP A O 1
ATOM 649 N N . LEU A 1 79 ? 22.521 25.920 -23.850 1.00 47.25 79 LEU A N 1
ATOM 650 C CA . LEU A 1 79 ? 23.311 25.286 -22.775 1.00 47.25 79 LEU A CA 1
ATOM 651 C C . LEU A 1 79 ? 24.827 25.243 -23.024 1.00 47.25 79 LEU A C 1
ATOM 653 O O . LEU A 1 79 ? 25.554 24.615 -22.253 1.00 47.25 79 LEU A O 1
ATOM 657 N N . ILE A 1 80 ? 25.335 25.935 -24.047 1.00 46.47 80 ILE A N 1
ATOM 658 C CA . ILE A 1 80 ? 26.781 26.057 -24.275 1.00 46.47 80 ILE A CA 1
ATOM 659 C C . ILE A 1 80 ? 27.215 27.497 -23.974 1.00 46.47 80 ILE A C 1
ATOM 661 O O . ILE A 1 80 ? 26.875 28.405 -24.733 1.00 46.47 80 ILE A O 1
ATOM 665 N N . PRO A 1 81 ? 27.991 27.759 -22.906 1.00 41.06 81 PRO A N 1
ATOM 666 C CA . PRO A 1 81 ? 28.591 29.069 -22.737 1.00 41.06 81 PRO A CA 1
ATOM 667 C C . PRO A 1 81 ? 29.670 29.266 -23.809 1.00 41.06 81 PRO A C 1
ATOM 669 O O . PRO A 1 81 ? 30.626 28.496 -23.907 1.00 41.06 81 PRO A O 1
ATOM 672 N N . ASN A 1 82 ? 29.497 30.319 -24.610 1.00 36.56 82 ASN A N 1
ATOM 673 C CA . ASN A 1 82 ? 30.453 30.792 -25.604 1.00 36.56 82 ASN A CA 1
ATOM 674 C C . ASN A 1 82 ? 31.854 30.956 -24.998 1.00 36.56 82 ASN A C 1
ATOM 676 O O . ASN A 1 82 ? 32.090 31.822 -24.156 1.00 36.56 82 ASN A O 1
ATOM 680 N N . SER A 1 83 ? 32.812 30.179 -25.497 1.00 44.44 83 SER A N 1
ATOM 681 C CA . SER A 1 83 ? 34.230 30.492 -25.378 1.00 44.44 83 SER A CA 1
ATOM 682 C C . SER A 1 83 ? 34.569 31.633 -26.342 1.00 44.44 83 SER A C 1
ATOM 684 O O . SER A 1 83 ? 34.838 31.398 -27.521 1.00 44.44 83 SER A O 1
ATOM 686 N N . SER A 1 84 ? 34.569 32.873 -25.856 1.00 34.03 84 SER A N 1
ATOM 687 C CA . SER A 1 84 ? 35.232 33.989 -26.537 1.00 34.03 84 SER A CA 1
ATOM 688 C C . SER A 1 84 ? 36.558 34.307 -25.850 1.00 34.03 84 SER A C 1
ATOM 690 O O . SER A 1 84 ? 36.614 34.656 -24.674 1.00 34.03 84 SER A O 1
ATOM 692 N N . SER A 1 85 ? 37.614 34.145 -26.635 1.00 35.03 85 SER A N 1
ATOM 693 C CA . SER A 1 85 ? 39.032 34.373 -26.378 1.00 35.03 85 SER A CA 1
ATOM 694 C C . SER A 1 85 ? 39.452 35.847 -26.240 1.00 35.03 85 SER A C 1
ATOM 696 O O . SER A 1 85 ? 38.771 36.738 -26.742 1.00 35.03 85 SER A O 1
ATOM 698 N N . SER A 1 86 ? 40.697 36.015 -25.759 1.00 34.78 86 SER A N 1
ATOM 699 C CA . SER A 1 86 ? 41.596 37.195 -25.757 1.00 34.78 86 SER A CA 1
ATOM 700 C C . SER A 1 86 ? 41.484 38.087 -24.506 1.00 34.78 86 SER A C 1
ATOM 702 O O . SER A 1 86 ? 40.396 38.523 -24.168 1.00 34.78 86 SER A O 1
ATOM 704 N N . SER A 1 87 ? 42.547 38.424 -23.766 1.00 32.88 87 SER A N 1
ATOM 705 C CA . SER A 1 87 ? 43.971 38.557 -24.119 1.00 32.88 87 SER A CA 1
ATOM 706 C C . SER A 1 87 ? 44.846 38.689 -22.859 1.00 32.88 87 SER A C 1
ATOM 708 O O . SER A 1 87 ? 44.464 39.455 -21.978 1.00 32.88 87 SER A O 1
ATOM 710 N N . ALA A 1 88 ? 46.023 38.044 -22.818 1.00 32.12 88 ALA A N 1
ATOM 711 C CA . ALA A 1 88 ? 47.320 38.624 -22.403 1.00 32.12 88 ALA A CA 1
ATOM 712 C C . ALA A 1 88 ? 48.370 37.531 -22.097 1.00 32.12 88 ALA A C 1
ATOM 714 O O . ALA A 1 88 ? 48.141 36.627 -21.303 1.00 32.12 88 ALA A O 1
ATOM 715 N N . THR A 1 89 ? 49.549 37.670 -22.697 1.00 35.56 89 THR A N 1
ATOM 716 C CA . THR A 1 89 ? 50.844 37.073 -22.300 1.00 35.56 89 THR A CA 1
ATOM 717 C C . THR A 1 89 ? 51.888 38.204 -22.373 1.00 35.56 89 THR A C 1
ATOM 719 O O . THR A 1 89 ? 51.587 39.172 -23.084 1.00 35.56 89 THR A O 1
ATOM 722 N N . PRO A 1 90 ? 53.117 38.118 -21.809 1.00 54.31 90 PRO A N 1
ATOM 723 C CA . PRO A 1 90 ? 53.806 36.941 -21.247 1.00 54.31 90 PRO A CA 1
ATOM 724 C C . PRO A 1 90 ? 54.605 37.216 -19.937 1.00 54.31 90 PRO A C 1
ATOM 726 O O . PRO A 1 90 ? 54.549 38.320 -19.408 1.00 54.31 90 PRO A O 1
ATOM 729 N N . SER A 1 91 ? 55.423 36.227 -19.531 1.00 34.66 91 SER A N 1
ATOM 730 C CA . SER A 1 91 ? 56.478 36.240 -18.484 1.00 34.66 91 SER A CA 1
ATOM 731 C C . SER A 1 91 ? 55.967 35.871 -17.076 1.00 34.66 91 SER A C 1
ATOM 733 O O . SER A 1 91 ? 54.902 36.310 -16.672 1.00 34.66 91 SER A O 1
ATOM 735 N N . ASP A 1 92 ? 56.571 34.984 -16.284 1.00 34.94 92 ASP A N 1
ATOM 736 C CA . ASP A 1 92 ? 57.894 34.365 -16.287 1.00 34.94 92 ASP A CA 1
ATOM 737 C C . ASP A 1 92 ? 57.842 32.940 -15.701 1.00 34.94 92 ASP A C 1
ATOM 739 O O . ASP A 1 92 ? 56.840 32.486 -15.152 1.00 34.94 92 ASP A O 1
ATOM 743 N N . SER A 1 93 ? 58.969 32.264 -15.889 1.00 43.03 93 SER A N 1
ATOM 744 C CA . SER A 1 93 ? 59.454 31.012 -15.313 1.00 43.03 93 SER A CA 1
ATOM 745 C C . SER A 1 93 ? 58.968 30.610 -13.915 1.00 43.03 93 SER A C 1
ATOM 747 O O . SER A 1 93 ? 58.789 31.438 -13.028 1.00 43.03 93 SER A O 1
ATOM 749 N N . ASP A 1 94 ? 58.991 29.288 -13.728 1.00 39.59 94 ASP A N 1
ATOM 750 C CA . ASP A 1 94 ? 59.062 28.556 -12.463 1.00 39.59 94 ASP A CA 1
ATOM 751 C C . ASP A 1 94 ? 57.775 28.483 -11.653 1.00 39.59 94 ASP A C 1
ATOM 753 O O . ASP A 1 94 ? 57.547 29.265 -10.738 1.00 39.59 94 ASP A O 1
ATOM 757 N N . SER A 1 95 ? 56.973 27.452 -11.944 1.00 45.59 95 SER A N 1
ATOM 758 C CA . SER A 1 95 ? 56.328 26.590 -10.934 1.00 45.59 95 SER A CA 1
ATOM 759 C C . SER A 1 95 ? 55.449 25.538 -11.612 1.00 45.59 95 SER A C 1
ATOM 761 O O . SER A 1 95 ? 54.227 25.519 -11.487 1.00 45.59 95 SER A O 1
ATOM 763 N N . SER A 1 96 ? 56.071 24.604 -12.334 1.00 47.16 96 SER A N 1
ATOM 764 C CA . SER A 1 96 ? 55.456 23.306 -12.629 1.00 47.16 96 SER A CA 1
ATOM 765 C C . SER A 1 96 ? 55.452 22.452 -11.356 1.00 47.16 96 SER A C 1
ATOM 767 O O . SER A 1 96 ? 56.243 21.526 -11.213 1.00 47.16 96 SER A O 1
ATOM 769 N N . ALA A 1 97 ? 54.595 22.837 -10.410 1.00 48.06 97 ALA A N 1
ATOM 770 C CA . ALA A 1 97 ? 54.237 22.092 -9.208 1.00 48.06 97 ALA A CA 1
ATOM 771 C C . ALA A 1 97 ? 52.941 22.677 -8.616 1.00 48.06 97 ALA A C 1
ATOM 773 O O . ALA A 1 97 ? 52.899 23.084 -7.460 1.00 48.06 97 ALA A O 1
ATOM 774 N N . ILE A 1 98 ? 51.862 22.737 -9.405 1.00 49.62 98 ILE A N 1
ATOM 775 C CA . ILE A 1 98 ? 50.521 22.823 -8.814 1.00 49.62 98 ILE A CA 1
ATOM 776 C C . ILE A 1 98 ? 50.162 21.399 -8.397 1.00 49.62 98 ILE A C 1
ATOM 778 O O . ILE A 1 98 ? 49.667 20.604 -9.190 1.00 49.62 98 ILE A O 1
ATOM 782 N N . ILE A 1 99 ? 50.599 21.066 -7.183 1.00 48.41 99 ILE A N 1
ATOM 783 C CA . ILE A 1 99 ? 49.776 20.458 -6.141 1.00 48.41 99 ILE A CA 1
ATOM 784 C C . ILE A 1 99 ? 48.620 19.611 -6.712 1.00 48.41 99 ILE A C 1
ATOM 786 O O . ILE A 1 99 ? 47.505 20.084 -6.918 1.00 48.41 99 ILE A O 1
ATOM 790 N N . LEU A 1 100 ? 48.906 18.327 -6.945 1.00 48.22 100 LEU A N 1
ATOM 791 C CA . LEU A 1 100 ? 47.917 17.246 -6.894 1.00 48.22 100 LEU A CA 1
ATOM 792 C C . LEU A 1 100 ? 47.562 16.982 -5.417 1.00 48.22 100 LEU A C 1
ATOM 794 O O . LEU A 1 100 ? 47.727 15.864 -4.937 1.00 48.22 100 LEU A O 1
ATOM 798 N N . GLU A 1 101 ? 47.153 18.008 -4.669 1.00 46.34 101 GLU A N 1
ATOM 799 C CA . GLU A 1 101 ? 46.528 17.801 -3.361 1.00 46.34 101 GLU A CA 1
ATOM 800 C C . GLU A 1 101 ? 45.019 17.862 -3.561 1.00 46.34 101 GLU A C 1
ATOM 802 O O . GLU A 1 101 ? 44.456 18.848 -4.034 1.00 46.34 101 GLU A O 1
ATOM 807 N N . ASP A 1 102 ? 44.400 16.743 -3.207 1.00 45.28 102 ASP A N 1
ATOM 808 C CA . ASP A 1 102 ? 43.060 16.708 -2.654 1.00 45.28 102 ASP A CA 1
ATOM 809 C C . ASP A 1 102 ? 41.946 17.179 -3.595 1.00 45.28 102 ASP A C 1
ATOM 811 O O . ASP A 1 102 ? 41.124 18.032 -3.258 1.00 45.28 102 ASP A O 1
ATOM 815 N N . PHE A 1 103 ? 41.799 16.508 -4.746 1.00 44.88 103 PHE A N 1
ATOM 816 C CA . PHE A 1 103 ? 40.446 16.310 -5.281 1.00 44.88 103 PHE A CA 1
ATOM 817 C C . PHE A 1 103 ? 39.747 15.280 -4.391 1.00 44.88 103 PHE A C 1
ATOM 819 O O . PHE A 1 103 ? 39.616 14.103 -4.727 1.00 44.88 103 PHE A O 1
ATOM 826 N N . ASP A 1 104 ? 39.410 15.744 -3.190 1.00 46.19 104 ASP A N 1
ATOM 827 C CA . ASP A 1 104 ? 38.770 14.987 -2.136 1.00 46.19 104 ASP A CA 1
ATOM 828 C C . ASP A 1 104 ? 37.515 14.335 -2.725 1.00 46.19 104 ASP A C 1
ATOM 830 O O . ASP A 1 104 ? 36.591 14.989 -3.221 1.00 46.19 104 ASP A O 1
ATOM 834 N N . SER A 1 105 ? 37.549 13.011 -2.773 1.00 47.97 105 SER A N 1
ATOM 835 C CA . SER A 1 105 ? 36.632 12.113 -3.469 1.00 47.97 105 SER A CA 1
ATOM 836 C C . SER A 1 105 ? 35.259 12.026 -2.788 1.00 47.97 105 SER A C 1
ATOM 838 O O . SER A 1 105 ? 34.750 10.940 -2.527 1.00 47.97 105 SER A O 1
ATOM 840 N N . ASN A 1 106 ? 34.648 13.175 -2.495 1.00 54.19 106 ASN A N 1
ATOM 841 C CA . ASN A 1 106 ? 33.430 13.283 -1.696 1.00 54.19 106 ASN A CA 1
ATOM 842 C C . ASN A 1 106 ? 32.364 14.216 -2.298 1.00 54.19 106 ASN A C 1
ATOM 844 O O . ASN A 1 106 ? 31.504 14.743 -1.591 1.00 54.19 106 ASN A O 1
ATOM 848 N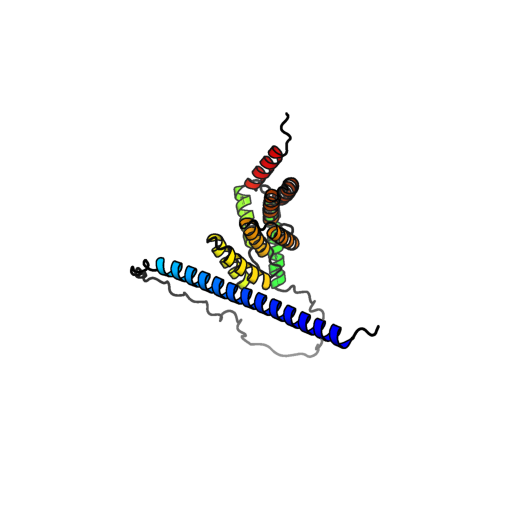 N . GLN A 1 107 ? 32.355 14.401 -3.621 1.00 56.69 107 GLN A N 1
ATOM 849 C CA . GLN A 1 107 ? 31.163 14.925 -4.286 1.00 56.69 107 GLN A CA 1
ATOM 850 C C . GLN A 1 107 ? 30.119 13.805 -4.379 1.00 56.69 1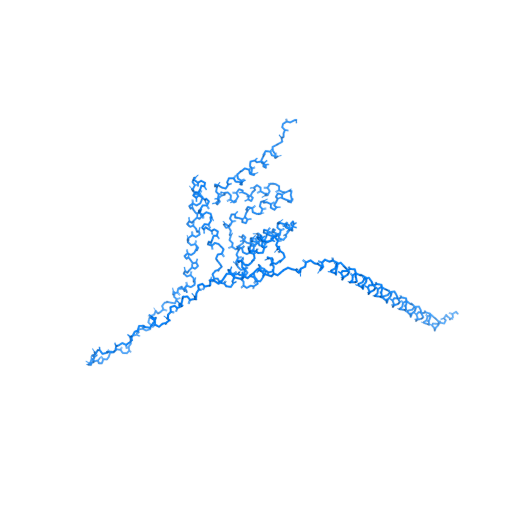07 GLN A C 1
ATOM 852 O O . GLN A 1 107 ? 30.122 13.027 -5.330 1.00 56.69 107 GLN A O 1
ATOM 857 N N . LEU A 1 108 ? 29.223 13.728 -3.384 1.00 59.84 108 LEU A N 1
ATOM 858 C CA . LEU A 1 108 ? 27.964 12.970 -3.463 1.00 59.84 108 LEU A CA 1
ATOM 859 C C . LEU A 1 108 ? 27.370 13.106 -4.867 1.00 59.84 108 LEU A C 1
ATOM 861 O O . LEU A 1 108 ? 27.270 14.231 -5.370 1.00 59.84 108 LEU A O 1
ATOM 865 N N . SER A 1 109 ? 26.980 12.001 -5.507 1.00 81.81 109 SER A N 1
ATOM 866 C CA . SER A 1 109 ? 26.440 12.079 -6.865 1.00 81.81 109 SER A CA 1
ATOM 867 C C . SER A 1 109 ? 25.183 12.962 -6.884 1.00 81.81 109 SER A C 1
ATOM 869 O O . SER A 1 109 ? 24.485 13.109 -5.877 1.00 81.81 109 SER A O 1
ATOM 871 N N . HIS A 1 110 ? 24.870 13.584 -8.025 1.00 82.19 110 HIS A N 1
ATOM 872 C CA . HIS A 1 110 ? 23.648 14.392 -8.155 1.00 82.19 110 HIS A CA 1
ATOM 873 C C . HIS A 1 110 ? 22.389 13.599 -7.754 1.00 82.19 110 HIS A C 1
ATOM 875 O O . HIS A 1 110 ? 21.492 14.137 -7.108 1.00 82.19 110 HIS A O 1
ATOM 881 N N . VAL A 1 111 ? 22.368 12.301 -8.069 1.00 84.50 111 VAL A N 1
ATOM 882 C CA . VAL A 1 111 ? 21.295 11.368 -7.704 1.00 84.50 111 VAL A CA 1
ATOM 883 C C . VAL A 1 111 ? 21.201 11.195 -6.188 1.00 84.50 111 VAL A C 1
ATOM 885 O O . VAL A 1 111 ? 20.102 11.227 -5.637 1.00 84.50 111 VAL A O 1
ATOM 888 N N . ASP A 1 112 ? 22.333 11.068 -5.495 1.00 88.12 112 ASP A N 1
ATOM 889 C CA . ASP A 1 112 ? 22.345 10.923 -4.037 1.00 88.12 112 ASP A CA 1
ATOM 890 C C . ASP A 1 112 ? 21.838 12.186 -3.343 1.00 88.12 112 ASP A C 1
ATOM 892 O O . ASP A 1 112 ? 21.078 12.090 -2.381 1.00 88.12 112 ASP A O 1
ATOM 896 N N . ARG A 1 113 ? 22.165 13.374 -3.870 1.00 90.44 113 ARG A N 1
ATOM 897 C CA . ARG A 1 113 ? 21.624 14.642 -3.353 1.00 90.44 113 ARG A CA 1
ATOM 898 C C . ARG A 1 113 ? 20.106 14.732 -3.509 1.00 90.44 113 ARG A C 1
ATOM 900 O O . ARG A 1 113 ? 19.435 15.165 -2.576 1.00 90.44 113 ARG A O 1
ATOM 907 N N . ILE A 1 114 ? 19.556 14.297 -4.647 1.00 90.75 114 ILE A N 1
ATOM 908 C CA . ILE A 1 114 ? 18.097 14.248 -4.854 1.00 90.75 114 ILE A CA 1
ATOM 909 C C . ILE A 1 114 ? 17.451 13.294 -3.847 1.00 90.75 114 ILE A C 1
ATOM 911 O O . ILE A 1 114 ? 16.470 13.658 -3.200 1.00 90.75 114 ILE A O 1
ATOM 915 N N . LYS A 1 115 ? 18.016 12.092 -3.675 1.00 91.56 115 LYS A N 1
ATOM 916 C CA . LYS A 1 115 ? 17.514 11.104 -2.709 1.00 91.56 115 LYS A CA 1
ATOM 917 C C . LYS A 1 115 ? 17.555 11.642 -1.278 1.00 91.56 115 LYS A C 1
ATOM 919 O O . LYS A 1 115 ? 16.566 11.524 -0.564 1.00 91.56 115 LYS A O 1
ATOM 924 N N . GLN A 1 116 ? 18.654 12.281 -0.881 1.00 93.56 116 GLN A N 1
ATOM 925 C CA . GLN A 1 116 ? 18.799 12.907 0.436 1.00 93.56 116 GLN A CA 1
ATOM 926 C C . GLN A 1 116 ? 17.793 14.039 0.653 1.00 93.56 116 GLN A C 1
ATOM 928 O O . GLN A 1 116 ? 17.177 14.114 1.712 1.00 93.56 116 GLN A O 1
ATOM 933 N N . HIS A 1 117 ? 17.595 14.903 -0.346 1.00 94.00 117 HIS A N 1
ATOM 934 C CA . HIS A 1 117 ? 16.609 15.979 -0.266 1.00 94.00 117 HIS A CA 1
ATOM 935 C C . HIS A 1 117 ? 15.186 15.423 -0.128 1.00 94.00 117 HIS A C 1
ATOM 937 O O . HIS A 1 117 ? 14.417 15.881 0.715 1.00 94.00 117 HIS A O 1
ATOM 943 N N . LYS A 1 118 ? 14.844 14.404 -0.925 1.00 95.25 118 LYS A N 1
ATOM 944 C CA . LYS A 1 118 ? 13.553 13.714 -0.845 1.00 95.25 118 LYS A CA 1
ATOM 945 C C . LYS A 1 118 ? 13.327 13.109 0.543 1.00 95.25 118 LYS A C 1
ATOM 947 O O . LYS A 1 118 ? 12.266 13.299 1.127 1.00 95.25 118 LYS A O 1
ATOM 952 N N . GLU A 1 119 ? 14.330 12.422 1.078 1.00 96.12 119 GLU A N 1
ATOM 953 C CA . GLU A 1 119 ? 14.284 11.813 2.408 1.00 96.12 119 GLU A CA 1
ATOM 954 C C . GLU A 1 119 ? 14.122 12.860 3.524 1.00 96.12 119 GLU A C 1
ATOM 956 O O . GLU A 1 119 ? 13.325 12.680 4.446 1.00 96.12 119 GLU A O 1
ATOM 961 N N . ALA A 1 120 ? 14.818 13.996 3.422 1.00 97.38 120 ALA A N 1
ATOM 962 C CA . ALA A 1 120 ? 14.669 15.102 4.365 1.00 97.38 120 ALA A CA 1
ATOM 963 C C . ALA A 1 120 ? 13.246 15.689 4.346 1.00 97.38 120 ALA A C 1
ATOM 965 O O . ALA A 1 120 ? 12.685 15.974 5.407 1.00 97.38 120 ALA A O 1
ATOM 966 N N . GLU A 1 121 ? 12.643 15.823 3.162 1.00 97.88 121 GLU A N 1
ATOM 967 C CA . GLU A 1 121 ? 11.269 16.311 3.032 1.00 97.88 121 GLU A CA 1
ATOM 968 C C . GLU A 1 121 ? 10.246 15.288 3.552 1.00 97.88 121 GLU A C 1
ATOM 970 O O . GLU A 1 121 ? 9.311 15.667 4.254 1.00 97.88 121 GLU A O 1
ATOM 975 N N . ILE A 1 122 ? 10.457 13.986 3.321 1.00 97.88 122 ILE A N 1
ATOM 976 C CA . ILE A 1 122 ? 9.644 12.911 3.920 1.00 97.88 122 ILE A CA 1
ATOM 977 C C . ILE A 1 122 ? 9.664 13.009 5.450 1.00 97.88 122 ILE A C 1
ATOM 979 O O . ILE A 1 122 ? 8.612 13.004 6.092 1.00 97.88 122 ILE A O 1
ATOM 983 N N . LEU A 1 123 ? 10.851 13.146 6.046 1.00 97.75 123 LEU A N 1
ATOM 984 C CA . LEU A 1 123 ? 11.014 13.284 7.495 1.00 97.75 123 LEU A CA 1
ATOM 985 C C . LEU A 1 123 ? 10.312 14.528 8.041 1.00 97.75 123 LEU A C 1
ATOM 987 O O . LEU A 1 123 ? 9.669 14.474 9.095 1.00 97.75 123 LEU A O 1
ATOM 991 N N . ARG A 1 124 ? 10.421 15.648 7.322 1.00 98.06 124 ARG A N 1
ATOM 992 C CA . ARG A 1 124 ? 9.736 16.890 7.668 1.00 98.06 124 ARG A CA 1
ATOM 993 C C . ARG A 1 124 ? 8.218 16.707 7.636 1.00 98.06 124 ARG A C 1
ATOM 995 O O . ARG A 1 124 ? 7.565 17.021 8.631 1.00 98.06 124 ARG A O 1
ATOM 1002 N N . LEU A 1 125 ? 7.670 16.167 6.548 1.00 97.88 125 LEU A N 1
ATOM 1003 C CA . LEU A 1 125 ? 6.231 15.951 6.392 1.00 97.88 125 LEU A CA 1
ATOM 1004 C C . LEU A 1 125 ? 5.686 14.970 7.430 1.00 97.88 125 LEU A C 1
ATOM 1006 O O . LEU A 1 125 ? 4.640 15.237 8.009 1.00 97.88 125 LEU A O 1
ATOM 1010 N N . LEU A 1 126 ? 6.399 13.881 7.735 1.00 97.62 126 LEU A N 1
ATOM 1011 C CA . LEU A 1 126 ? 6.016 12.947 8.801 1.00 97.62 126 LEU A CA 1
ATOM 1012 C C . LEU A 1 126 ? 5.961 13.633 10.169 1.00 97.62 126 LEU A C 1
ATOM 1014 O O . LEU A 1 126 ? 5.042 13.395 10.954 1.00 97.62 126 LEU A O 1
ATOM 1018 N N . LYS A 1 127 ? 6.931 14.505 10.461 1.00 97.31 127 LYS A N 1
ATOM 1019 C CA . LYS A 1 127 ? 6.941 15.282 11.700 1.00 97.31 127 LYS A CA 1
ATOM 1020 C C . LYS A 1 127 ? 5.749 16.236 11.754 1.00 97.31 127 LYS A C 1
ATOM 1022 O O . LYS A 1 127 ? 5.046 16.261 12.760 1.00 97.31 127 LYS A O 1
ATOM 1027 N N . GLU A 1 128 ? 5.507 17.000 10.692 1.00 97.00 128 GLU A N 1
ATOM 1028 C CA . GLU A 1 128 ? 4.361 17.914 10.614 1.00 97.00 128 GLU A CA 1
ATOM 1029 C C . GLU A 1 128 ? 3.034 17.151 10.734 1.00 97.00 128 GLU A C 1
ATOM 1031 O O . GLU A 1 128 ? 2.175 17.546 11.520 1.00 97.00 128 GLU A O 1
ATOM 1036 N N . LEU A 1 129 ? 2.899 16.011 10.052 1.00 96.06 129 LEU A N 1
ATOM 1037 C CA . LEU A 1 129 ? 1.716 15.151 10.092 1.00 96.06 129 LEU A CA 1
ATOM 1038 C C . LEU A 1 129 ? 1.433 14.617 11.501 1.00 96.06 129 LEU A C 1
ATOM 1040 O O . LEU A 1 129 ? 0.280 14.609 11.933 1.00 96.06 129 LEU A O 1
ATOM 1044 N N . LYS A 1 130 ? 2.481 14.234 12.240 1.00 96.00 130 LYS A N 1
ATOM 1045 C CA . LYS A 1 130 ? 2.372 13.736 13.615 1.00 96.00 130 LYS A CA 1
ATOM 1046 C C . LYS A 1 130 ? 1.864 14.790 14.601 1.00 96.00 130 LYS A C 1
ATOM 1048 O O . LYS A 1 130 ? 1.117 14.455 15.515 1.00 96.00 130 LYS A O 1
ATOM 1053 N N . TYR A 1 131 ? 2.275 16.047 14.452 1.00 95.25 131 TYR A N 1
ATOM 1054 C CA . TYR A 1 131 ? 1.897 17.123 15.381 1.00 95.25 131 TYR A CA 1
ATOM 1055 C C . TYR A 1 131 ? 0.729 17.985 14.880 1.00 95.25 131 TYR A C 1
ATOM 1057 O O . TYR A 1 131 ? 0.289 18.892 15.587 1.00 95.25 131 TYR A O 1
ATOM 1065 N N . CYS A 1 132 ? 0.209 17.718 13.680 1.00 94.00 132 CYS A N 1
ATOM 1066 C CA . CYS A 1 132 ? -0.918 18.453 13.126 1.00 94.00 132 CYS A CA 1
ATOM 1067 C C . CYS A 1 132 ? -2.211 18.139 13.899 1.00 94.00 132 CYS A C 1
ATOM 1069 O O . CYS A 1 132 ? -2.605 16.981 14.050 1.00 94.00 132 CYS A O 1
ATOM 1071 N N . ALA A 1 133 ? -2.889 19.185 14.378 1.00 91.69 133 ALA A N 1
ATOM 1072 C CA . ALA A 1 133 ? -4.190 19.069 15.039 1.00 91.69 133 ALA A CA 1
ATOM 1073 C C . ALA A 1 133 ? -5.372 19.191 14.059 1.00 91.69 133 ALA A C 1
ATOM 1075 O O . ALA A 1 133 ? -6.440 18.642 14.315 1.00 91.69 133 ALA A O 1
ATOM 1076 N N . ASP A 1 134 ? -5.195 19.906 12.943 1.00 95.81 134 ASP A N 1
ATOM 1077 C CA . ASP A 1 134 ? -6.249 20.114 11.946 1.00 95.81 134 ASP A CA 1
ATOM 1078 C C . ASP A 1 134 ? -6.312 18.941 10.956 1.00 95.81 134 ASP A C 1
ATOM 1080 O O . ASP A 1 134 ? -5.366 18.654 10.224 1.00 95.81 134 ASP A O 1
ATOM 1084 N N . VAL A 1 135 ? -7.474 18.295 10.888 1.00 94.69 135 VAL A N 1
ATOM 1085 C CA . VAL A 1 135 ? -7.757 17.150 10.013 1.00 94.69 135 VAL A CA 1
ATOM 1086 C C . VAL A 1 135 ? -7.599 17.502 8.529 1.00 94.69 135 VAL A C 1
ATOM 1088 O O . VAL A 1 135 ? -7.086 16.694 7.752 1.00 94.69 135 VAL A O 1
ATOM 1091 N N . SER A 1 136 ? -8.016 18.704 8.115 1.00 95.12 136 SER A N 1
ATOM 1092 C CA . SER A 1 136 ? -7.951 19.133 6.711 1.00 95.12 136 SER A CA 1
ATOM 1093 C C . SER A 1 136 ? -6.508 19.349 6.263 1.00 95.12 136 SER A C 1
ATOM 1095 O O . SER A 1 136 ? -6.100 18.886 5.194 1.00 95.12 136 SER A O 1
ATOM 1097 N N . GLN A 1 137 ? -5.708 20.006 7.106 1.00 96.25 137 GLN A N 1
ATOM 1098 C CA . GLN A 1 137 ? -4.279 20.190 6.861 1.00 96.25 137 GLN A CA 1
ATOM 1099 C C . GLN A 1 137 ? -3.530 18.860 6.894 1.00 96.25 137 GLN A C 1
ATOM 1101 O O . GLN A 1 137 ? -2.763 18.583 5.974 1.00 96.25 137 GLN A O 1
ATOM 1106 N N . ALA A 1 138 ? -3.809 18.002 7.876 1.00 96.44 138 ALA A N 1
ATOM 1107 C CA . ALA A 1 138 ? -3.193 16.685 7.969 1.00 96.44 138 ALA A CA 1
ATOM 1108 C C . ALA A 1 138 ? -3.464 15.838 6.714 1.00 96.44 138 ALA A C 1
ATOM 1110 O O . ALA A 1 138 ? -2.562 15.173 6.211 1.00 96.44 138 ALA A O 1
ATOM 1111 N N . LYS A 1 139 ? -4.671 15.925 6.135 1.00 96.56 139 LYS A N 1
ATOM 1112 C CA . LYS A 1 139 ? -4.986 15.265 4.858 1.00 96.56 139 LYS A CA 1
ATOM 1113 C C . LYS A 1 139 ? -4.125 15.786 3.702 1.00 96.56 139 LYS A C 1
ATOM 1115 O O . LYS A 1 139 ? -3.640 14.988 2.907 1.00 96.56 139 LYS A O 1
ATOM 1120 N N . LYS A 1 140 ? -3.909 17.102 3.606 1.00 97.44 140 LYS A N 1
ATOM 1121 C CA . LYS A 1 140 ? -3.044 17.690 2.565 1.00 97.44 140 LYS A CA 1
ATOM 1122 C C . LYS A 1 140 ? -1.586 17.258 2.727 1.00 97.44 140 LYS A C 1
ATOM 1124 O O . LYS A 1 140 ? -0.963 16.871 1.745 1.00 97.44 140 LYS A O 1
ATOM 1129 N N . LEU A 1 141 ? -1.069 17.266 3.957 1.00 97.62 141 LEU A N 1
ATOM 1130 C CA . LEU A 1 141 ? 0.282 16.783 4.270 1.00 97.62 141 LEU A CA 1
ATOM 1131 C C . LEU A 1 141 ? 0.440 15.298 3.915 1.00 97.62 141 LEU A C 1
ATOM 1133 O O . LEU A 1 141 ? 1.415 14.902 3.284 1.00 97.62 141 LEU A O 1
ATOM 1137 N N . SER A 1 142 ? -0.560 14.484 4.259 1.00 97.19 142 SER A N 1
ATOM 1138 C CA . SER A 1 142 ? -0.631 13.065 3.901 1.00 97.19 142 SER A CA 1
ATOM 1139 C C . SER A 1 142 ? -0.585 12.852 2.381 1.00 97.19 142 SER A C 1
ATOM 1141 O O . SER A 1 142 ? 0.177 12.004 1.920 1.00 97.19 142 SER A O 1
ATOM 1143 N N . GLN A 1 143 ? -1.313 13.655 1.597 1.00 97.38 143 GLN A N 1
ATOM 1144 C CA . GLN A 1 143 ? -1.284 13.606 0.128 1.00 97.38 143 GLN A CA 1
ATOM 1145 C C . GLN A 1 143 ? 0.079 14.002 -0.451 1.00 97.38 143 GLN A C 1
ATOM 1147 O O . GLN A 1 143 ? 0.568 13.347 -1.369 1.00 97.38 143 GLN A O 1
ATOM 1152 N N . GLN A 1 144 ? 0.712 15.047 0.088 1.00 98.12 144 GLN A N 1
ATOM 1153 C CA . GLN A 1 144 ? 2.060 15.452 -0.324 1.00 98.12 144 GLN A CA 1
ATOM 1154 C C . GLN A 1 144 ? 3.080 14.348 -0.044 1.00 98.12 144 GLN A C 1
ATOM 1156 O O . GLN A 1 144 ? 3.907 14.037 -0.899 1.00 98.12 144 GLN A O 1
ATOM 1161 N N . LEU A 1 145 ? 2.986 13.712 1.124 1.00 97.88 145 LEU A N 1
ATOM 1162 C CA . LEU A 1 145 ? 3.870 12.614 1.483 1.00 97.88 145 LEU A CA 1
ATOM 1163 C C . LEU A 1 145 ? 3.669 11.394 0.576 1.00 97.88 145 LEU A C 1
ATOM 1165 O O . LEU A 1 145 ? 4.645 10.823 0.102 1.00 97.88 145 LEU A O 1
ATOM 1169 N N . GLN A 1 146 ? 2.417 11.035 0.286 1.00 97.12 146 GLN A N 1
ATOM 1170 C CA . GLN A 1 146 ? 2.093 9.963 -0.660 1.00 97.12 146 GLN A CA 1
ATOM 1171 C C . GLN A 1 146 ? 2.654 10.241 -2.051 1.00 97.12 146 GLN A C 1
ATOM 1173 O O . GLN A 1 146 ? 3.228 9.346 -2.662 1.00 97.12 146 GLN A O 1
ATOM 1178 N N . HIS A 1 147 ? 2.549 11.484 -2.528 1.00 96.44 147 HIS A N 1
ATOM 1179 C CA . HIS A 1 147 ? 3.136 11.879 -3.804 1.00 96.44 147 HIS A CA 1
ATOM 1180 C C . HIS A 1 147 ? 4.662 11.719 -3.814 1.00 96.44 147 HIS A C 1
ATOM 1182 O O . HIS A 1 147 ? 5.229 11.253 -4.797 1.00 96.44 147 HIS A O 1
ATOM 1188 N N . LEU A 1 148 ? 5.349 12.056 -2.718 1.00 96.81 148 LEU A N 1
ATOM 1189 C CA . LEU A 1 148 ? 6.784 11.793 -2.616 1.00 96.81 148 LEU A CA 1
ATOM 1190 C C . LEU A 1 148 ? 7.078 10.291 -2.595 1.00 96.81 148 LEU A C 1
ATOM 1192 O O . LEU A 1 148 ? 7.966 9.842 -3.316 1.00 96.81 148 LEU A O 1
ATOM 1196 N N . TRP A 1 149 ? 6.354 9.488 -1.814 1.00 97.12 149 TRP A N 1
ATOM 1197 C CA . TRP A 1 149 ? 6.563 8.036 -1.794 1.00 97.12 149 TRP A CA 1
ATOM 1198 C C . TRP A 1 149 ? 6.305 7.378 -3.153 1.00 97.12 149 TRP A C 1
ATOM 1200 O O . TRP A 1 149 ? 7.062 6.483 -3.526 1.00 97.12 149 TRP A O 1
ATOM 1210 N N . SER A 1 150 ? 5.334 7.873 -3.924 1.00 96.00 150 SER A N 1
ATOM 1211 C CA . SER A 1 150 ? 5.015 7.344 -5.253 1.00 96.00 150 SER A CA 1
ATOM 1212 C C . SER A 1 150 ? 6.076 7.646 -6.310 1.00 96.00 150 SER A C 1
ATOM 1214 O O . SER A 1 150 ? 6.150 6.937 -7.302 1.00 96.00 150 SER A O 1
ATOM 1216 N N . GLN A 1 151 ? 6.900 8.681 -6.129 1.00 95.69 151 GLN A N 1
ATOM 1217 C CA . GLN A 1 151 ? 7.983 8.989 -7.066 1.00 95.69 151 GLN A CA 1
ATOM 1218 C C . GLN A 1 151 ? 9.119 7.976 -6.907 1.00 95.69 151 GLN A C 1
ATOM 1220 O O . GLN A 1 151 ? 9.853 8.005 -5.918 1.00 95.69 151 GLN A O 1
ATOM 1225 N N . SER A 1 152 ? 9.332 7.102 -7.878 1.00 95.50 152 SER A N 1
ATOM 1226 C CA . SER A 1 152 ? 10.432 6.132 -7.832 1.00 95.50 152 SER A CA 1
ATOM 1227 C C . SER A 1 152 ? 11.801 6.756 -8.143 1.00 95.50 152 SER A C 1
ATOM 1229 O O . SER A 1 152 ? 12.836 6.225 -7.732 1.00 95.50 152 SER A O 1
ATOM 1231 N N . GLY A 1 153 ? 11.808 7.896 -8.845 1.00 93.50 153 GLY A N 1
ATOM 1232 C CA . GLY A 1 153 ? 13.007 8.484 -9.446 1.00 93.50 153 GLY A CA 1
ATOM 1233 C C . GLY A 1 153 ? 13.349 7.903 -10.823 1.00 93.50 153 GLY A C 1
ATOM 1234 O O . GLY A 1 153 ? 14.431 8.177 -11.335 1.00 93.50 153 GLY A O 1
ATOM 1235 N N . SER A 1 154 ? 12.454 7.099 -11.406 1.00 95.75 154 SER A N 1
ATOM 1236 C CA . SER A 1 154 ? 12.524 6.612 -12.780 1.00 95.75 154 SER A CA 1
ATOM 1237 C C . SER A 1 154 ? 11.183 6.826 -13.471 1.00 95.75 154 SER A C 1
ATOM 1239 O O . SER A 1 154 ? 10.162 6.279 -13.063 1.00 95.75 154 SER A O 1
ATOM 1241 N N . GLU A 1 155 ? 11.198 7.558 -14.578 1.00 95.81 155 GLU A N 1
ATOM 1242 C CA . GLU A 1 155 ? 10.008 7.881 -15.363 1.00 95.81 155 GLU A CA 1
ATOM 1243 C C . GLU A 1 155 ? 9.322 6.619 -15.897 1.00 95.81 155 GLU A C 1
ATOM 1245 O O . GLU A 1 155 ? 8.098 6.557 -15.962 1.00 95.81 155 GLU A O 1
ATOM 1250 N N . THR A 1 156 ? 10.100 5.589 -16.241 1.00 98.06 156 THR A N 1
ATOM 1251 C CA . THR A 1 156 ? 9.572 4.293 -16.686 1.00 98.06 156 THR A CA 1
ATOM 1252 C C . THR A 1 156 ? 8.786 3.600 -15.578 1.00 98.06 156 THR A C 1
ATOM 1254 O O . THR A 1 156 ? 7.696 3.093 -15.825 1.00 98.06 156 THR A O 1
ATOM 1257 N N . ILE A 1 157 ? 9.327 3.578 -14.357 1.00 98.50 157 ILE A N 1
ATOM 1258 C CA . ILE A 1 157 ? 8.649 2.972 -13.207 1.00 98.50 157 ILE A CA 1
ATOM 1259 C C . ILE A 1 157 ? 7.399 3.778 -12.863 1.00 98.50 157 ILE A C 1
ATOM 1261 O O . ILE A 1 157 ? 6.331 3.199 -12.695 1.00 98.50 157 ILE A O 1
ATOM 1265 N N . ASP A 1 158 ? 7.507 5.106 -12.835 1.00 98.06 158 ASP A N 1
ATOM 1266 C CA . ASP A 1 158 ? 6.384 5.994 -12.532 1.00 98.06 158 ASP A CA 1
ATOM 1267 C C . ASP A 1 158 ? 5.259 5.854 -13.578 1.00 98.06 158 ASP A C 1
ATOM 1269 O O . ASP A 1 158 ? 4.076 5.861 -13.232 1.00 98.06 158 ASP A O 1
ATOM 1273 N N . LEU A 1 159 ? 5.608 5.643 -14.853 1.00 98.44 159 LEU A N 1
ATOM 1274 C CA . LEU A 1 159 ? 4.650 5.361 -15.923 1.00 98.44 159 LEU A CA 1
ATOM 1275 C C . LEU A 1 159 ? 3.961 4.000 -15.746 1.00 98.44 159 LEU A C 1
ATOM 1277 O O . LEU A 1 159 ? 2.738 3.925 -15.867 1.00 98.44 159 LEU A O 1
ATOM 1281 N N . LEU A 1 160 ? 4.713 2.940 -15.429 1.00 98.75 160 LEU A N 1
ATOM 1282 C CA . LEU A 1 160 ? 4.143 1.617 -15.139 1.00 98.75 160 LEU A CA 1
ATOM 1283 C C . L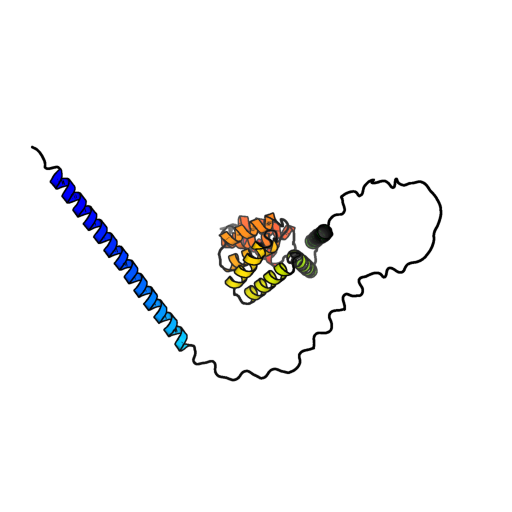EU A 1 160 ? 3.183 1.680 -13.947 1.00 98.75 160 LEU A C 1
ATOM 1285 O O . LEU A 1 160 ? 2.076 1.152 -14.022 1.00 98.75 160 LEU A O 1
ATOM 1289 N N . MET A 1 161 ? 3.565 2.388 -12.882 1.00 98.69 161 MET A N 1
ATOM 1290 C CA . MET A 1 161 ? 2.707 2.596 -11.715 1.00 98.69 161 MET A CA 1
ATOM 1291 C C . MET A 1 161 ? 1.459 3.420 -12.057 1.00 98.69 161 MET A C 1
ATOM 1293 O O . MET A 1 161 ? 0.378 3.127 -11.554 1.00 98.69 161 MET A O 1
ATOM 1297 N N . SER A 1 162 ? 1.564 4.403 -12.958 1.00 98.50 162 SER A N 1
ATOM 1298 C CA . SER A 1 162 ? 0.403 5.146 -13.463 1.00 98.50 162 SER A CA 1
ATOM 1299 C C . SER A 1 162 ? -0.563 4.252 -14.251 1.00 98.50 162 SER A C 1
ATOM 1301 O O . SER A 1 162 ? -1.778 4.349 -14.080 1.00 98.50 162 SER A O 1
ATOM 1303 N N . TRP A 1 163 ? -0.055 3.352 -15.097 1.00 98.69 163 TRP A N 1
ATOM 1304 C CA . TRP A 1 163 ? -0.895 2.380 -15.800 1.00 98.69 163 TRP A CA 1
ATOM 1305 C C . TRP A 1 163 ? -1.532 1.365 -14.856 1.00 98.69 163 TRP A C 1
ATOM 1307 O O . TRP A 1 163 ? -2.713 1.062 -15.023 1.00 98.69 163 TRP A O 1
ATOM 1317 N N . ALA A 1 164 ? -0.797 0.902 -13.843 1.00 98.69 164 ALA A N 1
ATOM 1318 C CA . ALA A 1 164 ? -1.346 0.058 -12.790 1.00 98.69 164 ALA A CA 1
ATOM 1319 C C . ALA A 1 164 ? -2.509 0.749 -12.067 1.00 98.69 164 ALA A C 1
ATOM 1321 O O . ALA A 1 164 ? -3.568 0.153 -11.910 1.00 98.69 164 ALA A O 1
ATOM 1322 N N . GLU A 1 165 ? -2.353 2.022 -11.701 1.00 98.19 165 GLU A N 1
ATOM 1323 C CA . GLU A 1 165 ? -3.410 2.813 -11.067 1.00 98.19 165 GLU A CA 1
ATOM 1324 C C . GLU A 1 165 ? -4.642 2.958 -11.978 1.00 98.19 165 GLU A C 1
ATOM 1326 O O . GLU A 1 165 ? -5.777 2.801 -11.535 1.00 98.19 165 GLU A O 1
ATOM 1331 N N . ASN A 1 166 ? -4.452 3.189 -13.279 1.00 98.56 166 ASN A N 1
ATOM 1332 C CA . ASN A 1 166 ? -5.567 3.235 -14.232 1.00 98.56 166 ASN A CA 1
ATOM 1333 C C . ASN A 1 166 ? -6.288 1.882 -14.366 1.00 98.56 166 ASN A C 1
ATOM 1335 O O . ASN A 1 166 ? -7.514 1.851 -14.494 1.00 98.56 166 ASN A O 1
ATOM 1339 N N . ALA A 1 167 ? -5.545 0.773 -14.319 1.00 98.62 167 ALA A N 1
ATOM 1340 C CA . ALA A 1 167 ? -6.109 -0.572 -14.328 1.00 98.62 167 ALA A CA 1
ATOM 1341 C C . ALA A 1 167 ? -6.878 -0.872 -13.028 1.00 98.62 167 ALA A C 1
ATOM 1343 O O . ALA A 1 167 ? -8.005 -1.357 -13.103 1.00 98.62 167 ALA A O 1
ATOM 1344 N N . ILE A 1 168 ? -6.347 -0.477 -11.861 1.00 98.44 168 ILE A N 1
ATOM 1345 C CA . ILE A 1 168 ? -7.049 -0.535 -10.564 1.00 98.44 168 ILE A CA 1
ATOM 1346 C C . ILE A 1 168 ? -8.367 0.241 -10.631 1.00 98.44 168 ILE A C 1
ATOM 1348 O O . ILE A 1 168 ? -9.405 -0.288 -10.251 1.00 98.44 168 ILE A O 1
ATOM 1352 N N . ASN A 1 169 ? -8.349 1.464 -11.167 1.00 97.88 169 ASN A N 1
ATOM 1353 C CA . ASN A 1 169 ? -9.549 2.296 -11.321 1.00 97.88 169 ASN A CA 1
ATOM 1354 C C . ASN A 1 169 ? -10.579 1.718 -12.308 1.00 97.88 169 ASN A C 1
ATOM 1356 O O . ASN A 1 169 ? -11.726 2.162 -12.328 1.00 97.88 169 ASN A O 1
ATOM 1360 N N . SER A 1 170 ? -10.168 0.751 -13.130 1.00 98.00 170 SER A N 1
ATOM 1361 C CA . SER A 1 170 ? -11.031 0.008 -14.053 1.00 98.00 170 SER A CA 1
ATOM 1362 C C . SER A 1 170 ? -11.416 -1.378 -13.513 1.00 98.00 170 SER A C 1
ATOM 1364 O O . SER A 1 170 ? -11.992 -2.168 -14.257 1.00 98.00 170 SER A O 1
ATOM 1366 N N . ASP A 1 171 ? -11.067 -1.684 -12.256 1.00 97.25 171 ASP A N 1
ATOM 1367 C CA . ASP A 1 171 ? -11.204 -2.992 -11.599 1.00 97.25 171 ASP A CA 1
ATOM 1368 C C . ASP A 1 171 ? -10.499 -4.156 -12.334 1.00 97.25 171 ASP A C 1
ATOM 1370 O O . ASP A 1 171 ? -10.768 -5.333 -12.078 1.00 97.25 171 ASP A O 1
ATOM 1374 N N . ASP A 1 172 ? -9.547 -3.854 -13.224 1.00 98.50 172 ASP A N 1
ATOM 1375 C CA . ASP A 1 172 ? -8.716 -4.854 -13.901 1.00 98.50 172 ASP A CA 1
ATOM 1376 C C . ASP A 1 172 ? -7.472 -5.163 -13.059 1.00 98.50 172 ASP A C 1
ATOM 1378 O O . ASP A 1 172 ? -6.348 -4.731 -13.336 1.00 98.50 172 ASP A O 1
ATOM 1382 N N . TYR A 1 173 ? -7.692 -5.906 -11.973 1.00 98.50 173 TYR A N 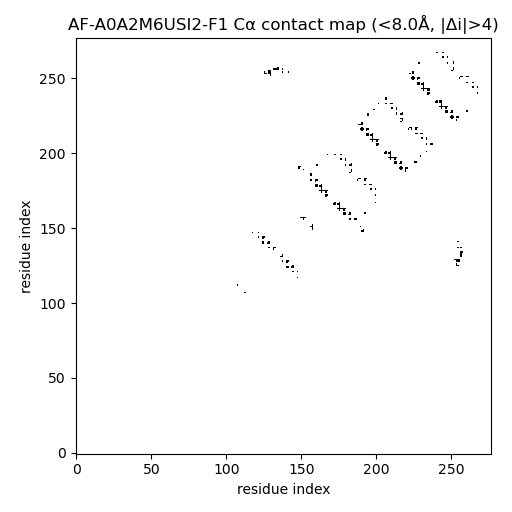1
ATOM 1383 C CA . TYR A 1 173 ? -6.631 -6.270 -11.035 1.00 98.50 173 TYR A CA 1
ATOM 1384 C C . TYR A 1 173 ? -5.556 -7.167 -11.653 1.00 98.50 173 TYR A C 1
ATOM 1386 O O . TYR A 1 173 ? -4.403 -7.086 -11.240 1.00 98.50 173 TYR A O 1
ATOM 1394 N N . GLY A 1 174 ? -5.893 -7.988 -12.653 1.00 98.50 174 GLY A N 1
ATOM 1395 C CA . GLY A 1 174 ? -4.907 -8.819 -13.349 1.00 98.50 174 GLY A CA 1
ATOM 1396 C C . GLY A 1 174 ? -3.902 -7.961 -14.112 1.00 98.50 174 GLY A C 1
ATOM 1397 O O . GLY A 1 174 ? -2.696 -8.095 -13.918 1.00 98.50 174 GLY A O 1
ATOM 1398 N N . LEU A 1 175 ? -4.404 -7.011 -14.905 1.00 98.69 175 LEU A N 1
ATOM 1399 C CA . LEU A 1 175 ? -3.554 -6.078 -15.639 1.00 98.69 175 LEU A CA 1
ATOM 1400 C C . LEU A 1 175 ? -2.763 -5.151 -14.702 1.00 98.69 175 LEU A C 1
ATOM 1402 O O . LEU A 1 175 ? -1.601 -4.840 -14.967 1.00 98.69 175 LEU A O 1
ATOM 1406 N N . ALA A 1 176 ? -3.367 -4.718 -13.593 1.00 98.81 176 ALA A N 1
ATOM 1407 C CA . ALA A 1 176 ? -2.671 -3.919 -12.590 1.00 98.81 176 ALA A CA 1
ATOM 1408 C C . ALA A 1 176 ? -1.486 -4.675 -11.964 1.00 98.81 176 ALA A C 1
ATOM 1410 O O . ALA A 1 176 ? -0.401 -4.103 -11.839 1.00 98.81 176 ALA A O 1
ATOM 1411 N N . LEU A 1 177 ? -1.674 -5.954 -11.613 1.00 98.88 177 LEU A N 1
ATOM 1412 C CA . LEU A 1 177 ? -0.601 -6.813 -11.106 1.00 98.88 177 LEU A CA 1
ATOM 1413 C C . LEU A 1 177 ? 0.523 -6.962 -12.133 1.00 98.88 177 LEU A C 1
ATOM 1415 O O . LEU A 1 177 ? 1.678 -6.781 -11.764 1.00 98.88 177 LEU A O 1
ATOM 1419 N N . ASP A 1 178 ? 0.202 -7.181 -13.412 1.00 98.81 178 ASP A N 1
ATOM 1420 C CA . ASP A 1 178 ? 1.214 -7.275 -14.471 1.00 98.81 178 ASP A CA 1
ATOM 1421 C C . ASP A 1 178 ? 2.078 -6.004 -14.543 1.00 98.81 178 ASP A C 1
ATOM 1423 O O . ASP A 1 178 ? 3.309 -6.082 -14.600 1.00 98.81 178 ASP A O 1
ATOM 1427 N N . TYR A 1 179 ? 1.471 -4.812 -14.510 1.00 98.88 179 TYR A N 1
ATOM 1428 C CA . TYR A 1 179 ? 2.232 -3.558 -14.521 1.00 98.88 179 TYR A CA 1
ATOM 1429 C C . TYR A 1 179 ? 3.104 -3.385 -13.273 1.00 98.88 179 TYR A C 1
ATOM 1431 O O . TYR A 1 179 ? 4.265 -2.982 -13.394 1.00 98.88 179 TYR A O 1
ATOM 1439 N N . ILE A 1 180 ? 2.578 -3.715 -12.090 1.00 98.88 180 ILE A N 1
ATOM 1440 C CA . ILE A 1 180 ? 3.324 -3.607 -10.831 1.00 98.88 180 ILE A CA 1
ATOM 1441 C C . ILE A 1 180 ? 4.470 -4.622 -10.782 1.00 98.88 180 ILE A C 1
ATOM 1443 O O . ILE A 1 180 ? 5.574 -4.272 -10.374 1.00 98.88 180 ILE A O 1
ATOM 1447 N N . ASP A 1 181 ? 4.262 -5.849 -11.252 1.00 98.88 181 ASP A N 1
ATOM 1448 C CA . ASP A 1 181 ? 5.300 -6.878 -11.298 1.00 98.88 181 ASP A CA 1
ATOM 1449 C C . ASP A 1 181 ? 6.440 -6.483 -12.242 1.00 98.88 181 ASP A C 1
ATOM 1451 O O . ASP A 1 181 ? 7.613 -6.656 -11.903 1.00 98.88 181 ASP A O 1
ATOM 1455 N N . ASN A 1 182 ? 6.126 -5.870 -13.388 1.00 98.75 182 ASN A N 1
ATOM 1456 C CA . ASN A 1 182 ? 7.145 -5.300 -14.271 1.00 98.75 182 ASN A CA 1
ATOM 1457 C C . ASN A 1 182 ? 7.900 -4.137 -13.605 1.00 98.75 182 ASN A C 1
ATOM 1459 O O . ASN A 1 182 ? 9.124 -4.054 -13.724 1.00 98.75 182 ASN A O 1
ATOM 1463 N N . ALA A 1 183 ? 7.207 -3.260 -12.871 1.00 98.75 183 ALA A N 1
ATOM 1464 C CA . ALA A 1 183 ? 7.848 -2.181 -12.119 1.00 98.75 183 ALA A CA 1
ATOM 1465 C C . ALA A 1 183 ? 8.795 -2.730 -11.036 1.00 98.75 183 ALA A C 1
ATOM 1467 O O . ALA A 1 183 ? 9.938 -2.287 -10.924 1.00 98.75 183 ALA A O 1
ATOM 1468 N N . LEU A 1 184 ? 8.362 -3.745 -10.286 1.00 98.69 184 LEU A N 1
ATOM 1469 C CA . LEU A 1 184 ? 9.149 -4.390 -9.233 1.00 98.69 184 LEU A CA 1
ATOM 1470 C C . LEU A 1 184 ? 10.323 -5.212 -9.775 1.00 98.69 184 LEU A C 1
ATOM 1472 O O . LEU A 1 184 ? 11.366 -5.279 -9.127 1.00 98.69 184 LEU A O 1
ATOM 1476 N N . ALA A 1 185 ? 10.199 -5.795 -10.969 1.00 98.56 185 ALA A N 1
ATOM 1477 C CA . ALA A 1 185 ? 11.313 -6.462 -11.641 1.00 98.56 185 ALA A CA 1
ATOM 1478 C C . ALA A 1 185 ? 12.442 -5.481 -12.006 1.00 98.56 185 ALA A C 1
ATOM 1480 O O . ALA A 1 185 ? 13.616 -5.854 -11.992 1.00 98.56 185 ALA A O 1
ATOM 1481 N N . LEU A 1 186 ? 12.095 -4.229 -12.318 1.00 98.44 186 LEU A N 1
ATOM 1482 C CA . LEU A 1 186 ? 13.047 -3.173 -12.663 1.00 98.44 186 LEU A CA 1
ATOM 1483 C C . LEU A 1 186 ? 13.587 -2.432 -11.429 1.00 98.44 186 LEU A C 1
ATOM 1485 O O . LEU A 1 186 ? 14.761 -2.064 -11.401 1.00 98.44 186 LEU A O 1
ATOM 1489 N N . LEU A 1 187 ? 12.749 -2.211 -10.413 1.00 98.25 187 LEU A N 1
ATOM 1490 C CA . LEU A 1 187 ? 13.113 -1.511 -9.183 1.00 98.25 187 LEU A CA 1
ATOM 1491 C C . LEU A 1 187 ? 12.504 -2.205 -7.950 1.00 98.25 187 LEU A C 1
ATOM 1493 O O . LEU A 1 187 ? 11.515 -1.727 -7.387 1.00 98.25 187 LEU A O 1
ATOM 1497 N N . PRO A 1 188 ? 13.119 -3.298 -7.462 1.00 98.31 188 PRO A N 1
ATOM 1498 C CA . PRO A 1 188 ? 12.587 -4.061 -6.330 1.00 98.31 188 PRO A CA 1
ATOM 1499 C C . PRO A 1 188 ? 12.608 -3.276 -5.013 1.00 98.31 188 PRO A C 1
ATOM 1501 O O . PRO A 1 188 ? 11.922 -3.640 -4.067 1.00 98.31 188 PRO A O 1
ATOM 1504 N N . THR A 1 189 ? 13.362 -2.178 -4.934 1.00 97.81 189 THR A N 1
ATOM 1505 C CA . THR A 1 189 ? 13.441 -1.318 -3.745 1.00 97.81 189 THR A CA 1
ATOM 1506 C C . THR A 1 189 ? 12.368 -0.224 -3.709 1.00 97.81 189 THR A C 1
ATOM 1508 O O . THR A 1 189 ? 12.427 0.657 -2.851 1.00 97.81 189 THR A O 1
ATOM 1511 N N . HIS A 1 190 ? 11.405 -0.213 -4.638 1.00 98.06 190 HIS A N 1
ATOM 1512 C CA . HIS A 1 190 ? 10.318 0.765 -4.636 1.00 98.06 190 HIS A CA 1
ATOM 1513 C C . HIS A 1 190 ? 9.181 0.325 -3.703 1.00 98.06 190 HIS A C 1
ATOM 1515 O O . HIS A 1 190 ? 8.270 -0.393 -4.108 1.00 98.06 190 HIS A O 1
ATOM 1521 N N . ALA A 1 191 ? 9.234 0.771 -2.445 1.00 98.38 191 ALA A N 1
ATOM 1522 C CA . ALA A 1 191 ? 8.286 0.372 -1.400 1.00 98.38 191 ALA A CA 1
ATOM 1523 C C . ALA A 1 191 ? 6.808 0.556 -1.796 1.00 98.38 191 ALA A C 1
ATOM 1525 O O . ALA A 1 191 ? 5.986 -0.313 -1.517 1.00 98.38 191 ALA A O 1
ATOM 1526 N N . GLU A 1 192 ? 6.463 1.652 -2.480 1.00 98.19 192 GLU A N 1
ATOM 1527 C CA . GLU A 1 192 ? 5.069 1.958 -2.829 1.00 98.19 192 GLU A CA 1
ATOM 1528 C C . GLU A 1 192 ? 4.461 0.946 -3.813 1.00 98.19 192 GLU A C 1
ATOM 1530 O O . GLU A 1 192 ? 3.277 0.627 -3.709 1.00 98.19 192 GLU A O 1
ATOM 1535 N N . ALA A 1 193 ? 5.263 0.374 -4.717 1.00 98.69 193 ALA A N 1
ATOM 1536 C CA . ALA A 1 193 ? 4.798 -0.688 -5.608 1.00 98.69 193 ALA A CA 1
ATOM 1537 C C . ALA A 1 193 ? 4.408 -1.956 -4.836 1.00 98.69 193 ALA A C 1
ATOM 1539 O O . ALA A 1 193 ? 3.369 -2.547 -5.125 1.00 98.69 193 ALA A O 1
ATOM 1540 N N . TRP A 1 194 ? 5.168 -2.327 -3.802 1.00 98.88 194 TRP A N 1
ATOM 1541 C CA . TRP A 1 194 ? 4.809 -3.436 -2.912 1.00 98.88 194 TRP A CA 1
ATOM 1542 C C . TRP A 1 194 ? 3.519 -3.155 -2.136 1.00 98.88 194 TRP A C 1
ATOM 1544 O O . TRP A 1 194 ? 2.656 -4.025 -2.060 1.00 98.88 194 TRP A O 1
ATOM 1554 N N . VAL A 1 195 ? 3.332 -1.929 -1.627 1.00 98.81 195 VAL A N 1
ATOM 1555 C CA . VAL A 1 195 ? 2.074 -1.532 -0.961 1.00 98.81 195 VAL A CA 1
ATOM 1556 C C . VAL A 1 195 ? 0.887 -1.632 -1.919 1.00 98.81 195 VAL A C 1
ATOM 1558 O O . VAL A 1 195 ? -0.157 -2.165 -1.549 1.00 98.81 195 VAL A O 1
ATOM 1561 N N . ARG A 1 196 ? 1.031 -1.154 -3.161 1.00 98.62 196 ARG A N 1
ATOM 1562 C CA . ARG A 1 196 ? -0.034 -1.241 -4.173 1.00 98.62 196 ARG A CA 1
ATOM 1563 C C . ARG A 1 196 ? -0.344 -2.682 -4.562 1.00 98.62 196 ARG A C 1
ATOM 1565 O O . ARG A 1 196 ? -1.520 -3.031 -4.642 1.00 98.62 196 ARG A O 1
ATOM 1572 N N . ARG A 1 197 ? 0.671 -3.535 -4.733 1.00 98.81 197 ARG A N 1
ATOM 1573 C CA . ARG A 1 197 ? 0.451 -4.961 -5.011 1.00 98.81 197 ARG A CA 1
ATOM 1574 C C . ARG A 1 197 ? -0.270 -5.655 -3.862 1.00 98.81 197 ARG A C 1
ATOM 1576 O O . ARG A 1 197 ? -1.244 -6.370 -4.090 1.00 98.81 197 ARG A O 1
ATOM 1583 N N . ALA A 1 198 ? 0.142 -5.370 -2.627 1.00 98.81 198 ALA A N 1
ATOM 1584 C CA . ALA A 1 198 ? -0.529 -5.884 -1.445 1.00 98.81 198 ALA A CA 1
ATOM 1585 C C . ALA A 1 198 ? -1.995 -5.461 -1.385 1.00 98.81 198 ALA A C 1
ATOM 1587 O O . ALA A 1 198 ? -2.853 -6.290 -1.103 1.00 98.81 198 ALA A O 1
ATOM 1588 N N . TRP A 1 199 ? -2.289 -4.192 -1.676 1.00 98.69 199 TRP A N 1
ATOM 1589 C CA . TRP A 1 199 ? -3.657 -3.687 -1.703 1.00 98.69 199 TRP A CA 1
ATOM 1590 C C . TRP A 1 199 ? -4.526 -4.457 -2.703 1.00 98.69 199 TRP A C 1
ATOM 1592 O O . TRP A 1 199 ? -5.644 -4.844 -2.361 1.00 98.69 199 TRP A O 1
ATOM 1602 N N . ILE A 1 200 ? -4.001 -4.761 -3.897 1.00 98.69 200 ILE A N 1
ATOM 1603 C CA . ILE A 1 200 ? -4.703 -5.602 -4.877 1.00 98.69 200 ILE A CA 1
ATOM 1604 C C . ILE A 1 200 ? -4.926 -7.010 -4.316 1.00 98.69 200 ILE A C 1
ATOM 1606 O O . ILE A 1 200 ? -6.039 -7.526 -4.382 1.00 98.69 200 ILE A O 1
ATOM 1610 N N . HIS A 1 201 ? -3.910 -7.624 -3.704 1.00 98.81 201 HIS A N 1
ATOM 1611 C CA . HIS A 1 201 ? -4.071 -8.926 -3.054 1.00 98.81 201 HIS A CA 1
ATOM 1612 C C . HIS A 1 201 ? -5.120 -8.901 -1.933 1.00 98.81 201 HIS A C 1
ATOM 1614 O O . HIS A 1 201 ? -5.863 -9.867 -1.791 1.00 98.81 201 HIS A O 1
ATOM 1620 N N . ILE A 1 202 ? -5.252 -7.803 -1.181 1.00 98.56 202 ILE A N 1
ATOM 1621 C CA . ILE A 1 202 ? -6.337 -7.622 -0.203 1.00 98.56 202 ILE A CA 1
ATOM 1622 C C . ILE A 1 202 ? -7.697 -7.613 -0.910 1.00 98.56 202 ILE A C 1
ATOM 1624 O O . ILE A 1 202 ? -8.595 -8.326 -0.467 1.00 98.56 202 ILE A O 1
ATOM 1628 N N . GLN A 1 203 ? -7.849 -6.884 -2.023 1.00 97.81 203 GLN A N 1
ATOM 1629 C CA . GLN A 1 203 ? -9.106 -6.879 -2.792 1.00 97.81 203 GLN A CA 1
ATOM 1630 C C . GLN A 1 203 ? -9.466 -8.271 -3.333 1.00 97.81 203 GLN A C 1
ATOM 1632 O O . GLN A 1 203 ? -10.639 -8.632 -3.408 1.00 97.81 203 GLN A O 1
ATOM 1637 N N . LEU A 1 204 ? -8.455 -9.075 -3.668 1.00 98.00 204 LEU A N 1
ATOM 1638 C CA . LEU A 1 204 ? -8.608 -10.456 -4.130 1.00 98.00 204 LEU A CA 1
ATOM 1639 C C . LEU A 1 204 ? -8.757 -11.480 -2.986 1.00 98.00 204 LEU A C 1
ATOM 1641 O O . LEU A 1 204 ? -8.935 -12.665 -3.254 1.00 98.00 204 LEU A O 1
ATOM 1645 N N . ASN A 1 205 ? -8.734 -11.044 -1.720 1.00 97.88 205 ASN A N 1
ATOM 1646 C CA . ASN A 1 205 ? -8.703 -11.888 -0.515 1.00 97.88 205 ASN A CA 1
ATOM 1647 C C . ASN A 1 205 ? -7.474 -12.820 -0.410 1.00 97.88 205 ASN A C 1
ATOM 1649 O O . ASN A 1 205 ? -7.465 -13.779 0.366 1.00 97.88 205 ASN A O 1
ATOM 1653 N N . ASP A 1 206 ? -6.396 -12.511 -1.129 1.00 98.38 206 ASP A N 1
ATOM 1654 C CA . ASP A 1 206 ? -5.105 -13.199 -1.071 1.00 98.38 206 ASP A CA 1
ATOM 1655 C C . ASP A 1 206 ? -4.245 -12.675 0.095 1.00 98.38 206 ASP A C 1
ATOM 1657 O O . ASP A 1 206 ? -3.093 -12.259 -0.064 1.00 98.38 206 ASP A O 1
ATOM 1661 N N . PHE A 1 207 ? -4.788 -12.720 1.315 1.00 98.31 207 PHE A N 1
ATOM 1662 C CA . PHE A 1 207 ? -4.188 -12.102 2.508 1.00 98.31 207 PHE A CA 1
ATOM 1663 C C . PHE A 1 207 ? -2.760 -12.574 2.813 1.00 98.31 207 PHE A C 1
ATOM 1665 O O . PHE A 1 207 ? -1.955 -11.826 3.366 1.00 98.31 207 PHE A O 1
ATOM 1672 N N . LYS A 1 208 ? -2.405 -13.805 2.424 1.00 98.06 208 LYS A N 1
ATOM 1673 C CA . LYS A 1 208 ? -1.039 -14.322 2.581 1.00 98.06 208 LYS A CA 1
ATOM 1674 C C . LYS A 1 208 ? -0.036 -13.560 1.712 1.00 98.06 208 LYS A C 1
ATOM 1676 O O . LYS A 1 208 ? 1.050 -13.252 2.195 1.00 98.06 208 LYS A O 1
ATOM 1681 N N . LEU A 1 209 ? -0.379 -13.295 0.451 1.00 98.50 209 LEU A N 1
ATOM 1682 C CA . LEU A 1 209 ? 0.480 -12.532 -0.456 1.00 98.50 209 LEU A CA 1
ATOM 1683 C C . LEU A 1 209 ? 0.521 -11.067 -0.027 1.00 98.50 209 LEU A C 1
ATOM 1685 O O . LEU A 1 209 ? 1.609 -10.515 0.104 1.00 98.50 209 LEU A O 1
ATOM 1689 N N . ALA A 1 210 ? -0.633 -10.499 0.338 1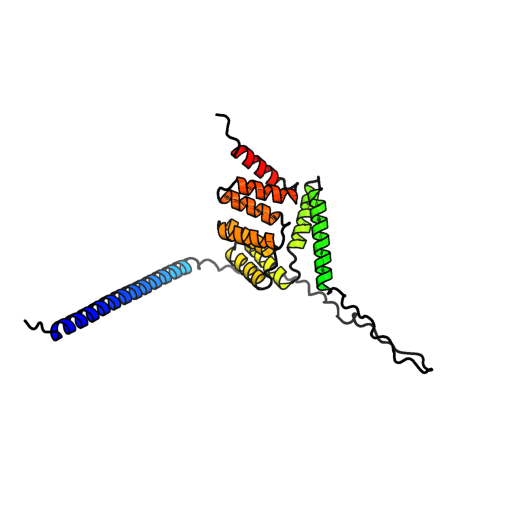.00 98.81 210 ALA A N 1
ATOM 1690 C CA . ALA A 1 210 ? -0.704 -9.147 0.881 1.00 98.81 210 ALA A CA 1
ATOM 1691 C C . ALA A 1 210 ? 0.226 -8.949 2.087 1.00 98.81 210 ALA A C 1
ATOM 1693 O O . ALA A 1 210 ? 1.007 -8.006 2.116 1.00 98.81 210 ALA A O 1
ATOM 1694 N N . MET A 1 211 ? 0.215 -9.865 3.062 1.00 98.50 211 MET A N 1
ATOM 1695 C CA . MET A 1 211 ? 1.115 -9.784 4.216 1.00 98.50 211 MET A CA 1
ATOM 1696 C C . MET A 1 211 ? 2.597 -9.841 3.832 1.00 98.50 211 MET A C 1
ATOM 1698 O O . MET A 1 211 ? 3.405 -9.158 4.457 1.00 98.50 211 MET A O 1
ATOM 1702 N N . LEU A 1 212 ? 2.979 -10.678 2.862 1.00 98.50 212 LEU A N 1
ATOM 1703 C CA . LEU A 1 212 ? 4.372 -10.759 2.409 1.00 98.50 212 LEU A CA 1
ATOM 1704 C C . LEU A 1 212 ? 4.810 -9.436 1.779 1.00 98.50 212 LEU A C 1
ATOM 1706 O O . LEU A 1 212 ? 5.854 -8.902 2.148 1.00 98.50 212 LEU A O 1
ATOM 1710 N N . ASP A 1 213 ? 3.973 -8.884 0.906 1.00 98.88 213 ASP A N 1
ATOM 1711 C CA . ASP A 1 213 ? 4.242 -7.627 0.217 1.00 98.88 213 ASP A CA 1
ATOM 1712 C C . ASP A 1 213 ? 4.280 -6.435 1.184 1.00 98.88 213 ASP A C 1
ATOM 1714 O O . ASP A 1 213 ? 5.190 -5.613 1.109 1.00 98.88 213 ASP A O 1
ATOM 1718 N N . LEU A 1 214 ? 3.357 -6.365 2.151 1.00 98.88 214 LEU A N 1
ATOM 1719 C CA . LEU A 1 214 ? 3.349 -5.313 3.175 1.00 98.88 214 LEU A CA 1
ATOM 1720 C C . LEU A 1 214 ? 4.575 -5.377 4.080 1.00 98.88 214 LEU A C 1
ATOM 1722 O O . LEU A 1 214 ? 5.155 -4.340 4.393 1.00 98.88 214 LEU A O 1
ATOM 1726 N N . ASN A 1 215 ? 4.990 -6.577 4.494 1.00 98.62 215 ASN A N 1
ATOM 1727 C CA . ASN A 1 215 ? 6.200 -6.725 5.298 1.00 98.62 215 ASN A CA 1
ATOM 1728 C C . ASN A 1 215 ? 7.430 -6.262 4.518 1.00 98.62 215 ASN A C 1
ATOM 1730 O O . ASN A 1 215 ? 8.239 -5.517 5.062 1.00 98.62 215 ASN A O 1
ATOM 1734 N N . HIS A 1 216 ? 7.540 -6.623 3.240 1.00 98.69 216 HIS A N 1
ATOM 1735 C CA . HIS A 1 216 ? 8.657 -6.170 2.420 1.00 98.69 216 HIS A CA 1
ATOM 1736 C C . HIS A 1 216 ? 8.623 -4.654 2.170 1.00 98.69 216 HIS A C 1
ATOM 1738 O O . HIS A 1 216 ? 9.649 -3.981 2.258 1.00 98.69 216 HIS A O 1
ATOM 1744 N N . ALA A 1 217 ? 7.440 -4.074 1.953 1.00 98.75 217 ALA A N 1
ATOM 1745 C CA . ALA A 1 217 ? 7.281 -2.624 1.876 1.00 98.75 217 ALA A CA 1
ATOM 1746 C C . ALA A 1 217 ? 7.759 -1.923 3.160 1.00 98.75 217 ALA A C 1
ATOM 1748 O O . ALA A 1 217 ? 8.418 -0.889 3.082 1.00 98.75 217 ALA A O 1
ATOM 1749 N N . LEU A 1 218 ? 7.461 -2.496 4.330 1.00 98.69 218 LEU A N 1
ATOM 1750 C CA . LEU A 1 218 ? 7.872 -1.975 5.637 1.00 98.69 218 LEU A CA 1
ATOM 1751 C C . LEU A 1 218 ? 9.359 -2.210 5.949 1.00 98.69 218 LEU A C 1
ATOM 1753 O O . LEU A 1 218 ? 9.934 -1.450 6.723 1.00 98.69 218 LEU A O 1
ATOM 1757 N N . GLU A 1 219 ? 10.003 -3.214 5.351 1.00 98.62 219 GLU A N 1
ATOM 1758 C CA . GLU A 1 219 ? 11.466 -3.357 5.384 1.00 98.62 219 GLU A CA 1
ATOM 1759 C C . GLU A 1 219 ? 12.151 -2.214 4.620 1.00 98.62 219 GLU A C 1
ATOM 1761 O O . GLU A 1 219 ? 13.188 -1.710 5.055 1.00 98.62 219 GLU A O 1
ATOM 1766 N N . LEU A 1 220 ? 11.560 -1.792 3.497 1.00 98.38 220 LEU A N 1
ATOM 1767 C CA . LEU A 1 220 ? 12.076 -0.717 2.648 1.00 98.38 220 LEU A CA 1
ATOM 1768 C C . LEU A 1 220 ? 11.749 0.682 3.196 1.00 98.38 220 LEU A C 1
ATOM 1770 O O . LEU A 1 220 ? 12.598 1.570 3.163 1.00 98.38 220 LEU A O 1
ATOM 1774 N N . GLU A 1 221 ? 10.530 0.885 3.698 1.00 98.00 221 GLU A N 1
ATOM 1775 C CA . GLU A 1 221 ? 10.068 2.136 4.305 1.00 98.00 221 GLU A CA 1
ATOM 1776 C C . GLU A 1 221 ? 9.331 1.854 5.629 1.00 98.00 221 GLU A C 1
ATOM 1778 O O . GLU A 1 221 ? 8.098 1.755 5.665 1.00 98.00 221 GLU A O 1
ATOM 1783 N N . PRO A 1 222 ? 10.068 1.774 6.753 1.00 98.25 222 PRO A N 1
ATOM 1784 C CA . PRO A 1 222 ? 9.505 1.447 8.064 1.00 98.25 222 PRO A CA 1
ATOM 1785 C C . PRO A 1 222 ? 8.522 2.481 8.622 1.00 98.25 222 PRO A C 1
ATOM 1787 O O . PRO A 1 222 ? 7.927 2.251 9.672 1.00 98.25 222 PRO A O 1
ATOM 1790 N N . ARG A 1 223 ? 8.379 3.647 7.979 1.00 98.00 223 ARG A N 1
ATOM 1791 C CA . ARG A 1 223 ? 7.494 4.740 8.411 1.00 98.00 223 ARG A CA 1
ATOM 1792 C C . ARG A 1 223 ? 6.230 4.833 7.553 1.00 98.00 223 ARG A C 1
ATOM 1794 O O . ARG A 1 223 ? 5.456 5.779 7.720 1.00 98.00 223 ARG A O 1
ATOM 1801 N N . ASN A 1 224 ? 6.013 3.888 6.633 1.00 98.25 224 ASN A N 1
ATOM 1802 C CA . ASN A 1 224 ? 4.848 3.894 5.757 1.00 98.25 224 ASN A CA 1
ATOM 1803 C C . ASN A 1 224 ? 3.572 3.555 6.547 1.00 98.25 224 ASN A C 1
ATOM 1805 O O . ASN A 1 224 ? 3.224 2.393 6.762 1.00 98.25 224 ASN A O 1
ATOM 1809 N N . TYR A 1 225 ? 2.845 4.590 6.973 1.00 98.12 225 TYR A N 1
ATOM 1810 C CA . TYR A 1 225 ? 1.600 4.420 7.724 1.00 98.12 225 TYR A CA 1
ATOM 1811 C C . TYR A 1 225 ? 0.488 3.754 6.905 1.00 98.12 225 TYR A C 1
ATOM 1813 O O . TYR A 1 225 ? -0.431 3.190 7.495 1.00 98.12 225 TYR A O 1
ATOM 1821 N N . ILE A 1 226 ? 0.553 3.808 5.569 1.00 98.06 226 ILE A N 1
ATOM 1822 C CA . ILE A 1 226 ? -0.415 3.146 4.686 1.00 98.06 226 ILE A CA 1
ATOM 1823 C C . ILE A 1 226 ? -0.181 1.645 4.746 1.00 98.06 226 ILE A C 1
ATOM 1825 O O . ILE A 1 226 ? -1.125 0.900 4.967 1.00 98.06 226 ILE A O 1
ATOM 1829 N N . ALA A 1 227 ? 1.075 1.201 4.672 1.00 98.62 227 ALA A N 1
ATOM 1830 C CA . ALA A 1 227 ? 1.401 -0.214 4.809 1.00 98.62 227 ALA A CA 1
ATOM 1831 C C . ALA A 1 227 ? 0.959 -0.783 6.173 1.00 98.62 227 ALA A C 1
ATOM 1833 O O . ALA A 1 227 ? 0.390 -1.870 6.231 1.00 98.62 227 ALA A O 1
ATOM 1834 N N . PHE A 1 228 ? 1.136 -0.036 7.271 1.00 98.69 228 PHE A N 1
ATOM 1835 C CA . PHE A 1 228 ? 0.606 -0.441 8.582 1.00 98.69 228 PHE A CA 1
ATOM 1836 C C . PHE A 1 228 ? -0.926 -0.472 8.635 1.00 98.69 228 PHE A C 1
ATOM 1838 O O . PHE A 1 228 ? -1.500 -1.369 9.249 1.00 98.69 228 PHE A O 1
ATOM 1845 N N . PHE A 1 229 ? -1.592 0.488 7.993 1.00 98.44 229 PHE A N 1
ATOM 1846 C CA . PHE A 1 229 ? -3.048 0.501 7.887 1.00 98.44 229 PHE A CA 1
ATOM 1847 C C . PHE A 1 229 ? -3.570 -0.717 7.107 1.00 98.44 229 PHE A C 1
ATOM 1849 O O . PHE A 1 229 ? -4.423 -1.441 7.613 1.00 98.44 229 PHE A O 1
ATOM 1856 N N . GLU A 1 230 ? -3.007 -1.008 5.935 1.00 98.44 230 GLU A N 1
ATOM 1857 C CA . GLU A 1 230 ? -3.370 -2.184 5.134 1.00 98.44 230 GLU A CA 1
ATOM 1858 C C . GLU A 1 230 ? -3.035 -3.501 5.854 1.00 98.44 230 GLU A C 1
ATOM 1860 O O . GLU A 1 230 ? -3.780 -4.481 5.766 1.00 98.44 230 GLU A O 1
ATOM 1865 N N . LEU A 1 231 ? -1.954 -3.528 6.643 1.00 98.44 231 LEU A N 1
ATOM 1866 C CA . LEU A 1 231 ? -1.621 -4.678 7.484 1.00 98.44 231 LEU A CA 1
ATOM 1867 C C . LEU A 1 231 ? -2.688 -4.899 8.554 1.00 98.44 231 LEU A C 1
ATOM 1869 O O . LEU A 1 231 ? -3.093 -6.036 8.776 1.00 98.44 231 LEU A O 1
ATOM 1873 N N . GLY A 1 232 ? -3.174 -3.832 9.188 1.00 98.00 232 GLY A N 1
ATOM 1874 C CA . GLY A 1 232 ? -4.260 -3.934 10.156 1.00 98.00 232 GLY A CA 1
ATOM 1875 C C . GLY A 1 232 ? -5.556 -4.449 9.528 1.00 98.00 232 GLY A C 1
ATOM 1876 O O . GLY A 1 232 ? -6.148 -5.379 10.073 1.00 98.00 232 GLY A O 1
ATOM 1877 N N . ILE A 1 233 ? -5.919 -3.964 8.333 1.00 97.12 233 ILE A N 1
ATOM 1878 C CA . ILE A 1 233 ? -7.060 -4.491 7.559 1.00 97.12 233 ILE A CA 1
ATOM 1879 C C . ILE A 1 233 ? -6.880 -5.988 7.298 1.00 97.12 233 ILE A C 1
ATOM 1881 O O . ILE A 1 233 ? -7.793 -6.784 7.514 1.00 97.12 233 ILE A O 1
ATOM 1885 N N . THR A 1 234 ? -5.682 -6.386 6.875 1.00 98.06 234 THR A N 1
ATOM 1886 C CA . THR A 1 234 ? -5.360 -7.785 6.580 1.00 98.06 234 THR A CA 1
ATOM 1887 C C . THR A 1 234 ? -5.451 -8.671 7.830 1.00 98.06 234 THR A C 1
ATOM 1889 O O . THR A 1 234 ? -5.913 -9.811 7.762 1.00 98.06 234 THR A O 1
ATOM 1892 N N . MET A 1 235 ? -5.042 -8.161 8.995 1.00 98.00 235 MET A N 1
ATOM 1893 C CA . MET A 1 235 ? -5.139 -8.886 10.266 1.00 98.00 235 MET A CA 1
ATOM 1894 C C . MET A 1 235 ? -6.586 -9.014 10.745 1.00 98.00 235 MET A C 1
ATOM 1896 O O . MET A 1 235 ? -6.964 -10.079 11.226 1.00 98.00 235 MET A O 1
ATOM 1900 N N . GLU A 1 236 ? -7.422 -7.988 10.569 1.00 95.81 236 GLU A N 1
ATOM 1901 C CA . GLU A 1 236 ? -8.857 -8.114 10.844 1.00 95.81 236 GLU A CA 1
ATOM 1902 C C . GLU A 1 236 ? -9.516 -9.163 9.949 1.00 95.81 236 GLU A C 1
ATOM 1904 O O . GLU A 1 236 ? -10.222 -10.039 10.443 1.00 95.81 236 GLU A O 1
ATOM 1909 N N . ALA A 1 237 ? -9.247 -9.108 8.641 1.00 96.31 237 ALA A N 1
ATOM 191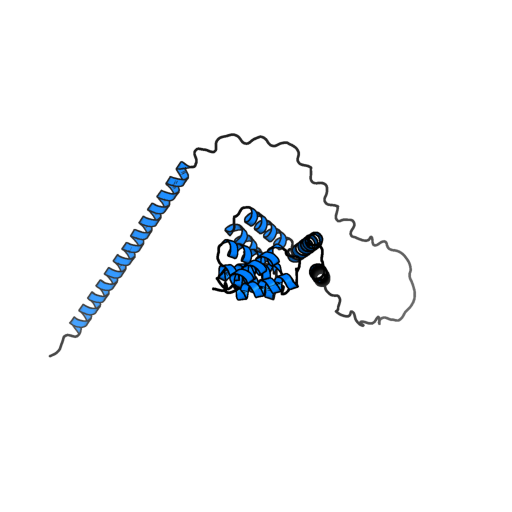0 C CA . ALA A 1 237 ? -9.822 -10.030 7.666 1.00 96.31 237 ALA A CA 1
ATOM 1911 C C . ALA A 1 237 ? -9.394 -11.490 7.897 1.00 96.31 237 ALA A C 1
ATOM 1913 O O . ALA A 1 237 ? -10.061 -12.418 7.447 1.00 96.31 237 ALA A O 1
ATOM 1914 N N . THR A 1 238 ? -8.291 -11.699 8.621 1.00 96.94 238 THR A N 1
ATOM 1915 C CA . THR A 1 238 ? -7.784 -13.020 9.018 1.00 96.94 238 THR A CA 1
ATOM 1916 C C . THR A 1 238 ? -8.086 -13.372 10.478 1.00 96.94 238 THR A C 1
ATOM 1918 O O . THR A 1 238 ? -7.447 -14.272 11.027 1.00 96.94 238 THR A O 1
ATOM 1921 N N . GLU A 1 239 ? -9.060 -12.689 11.094 1.00 95.81 239 GLU A N 1
ATOM 1922 C CA . GLU A 1 239 ? -9.569 -12.928 12.454 1.00 95.81 239 GLU A CA 1
ATOM 1923 C C . GLU A 1 239 ? -8.504 -12.765 13.557 1.00 95.81 239 GLU A C 1
ATOM 1925 O O . GLU A 1 239 ? -8.478 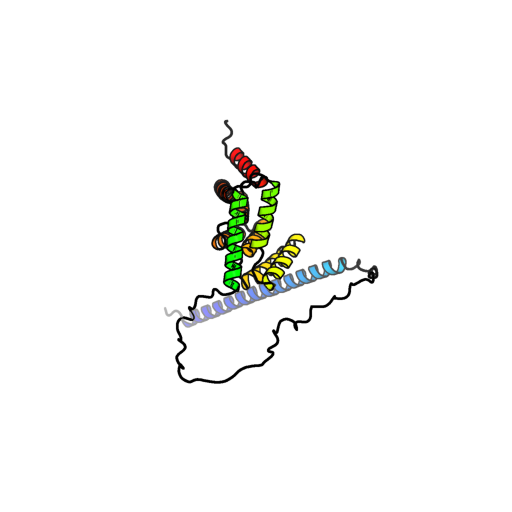-13.485 14.555 1.00 95.81 239 GLU A O 1
ATOM 1930 N N . ARG A 1 240 ? -7.598 -11.793 13.393 1.00 96.19 240 ARG A N 1
ATOM 1931 C CA . ARG A 1 240 ? -6.517 -11.471 14.345 1.00 96.19 240 ARG A CA 1
ATOM 1932 C C . ARG A 1 240 ? -6.629 -10.028 14.844 1.00 96.19 240 ARG A C 1
ATOM 1934 O O . ARG A 1 240 ? -5.746 -9.209 14.569 1.00 96.19 240 ARG A O 1
ATOM 1941 N N . PRO A 1 241 ? -7.689 -9.687 15.594 1.00 95.12 241 PRO A N 1
ATOM 1942 C CA . PRO A 1 241 ? -7.996 -8.300 15.925 1.00 95.12 241 PRO A CA 1
ATOM 1943 C C . PRO A 1 241 ? -6.958 -7.658 16.864 1.00 95.12 241 PRO A C 1
ATOM 1945 O O . PRO A 1 241 ? -6.695 -6.466 16.748 1.00 95.12 241 PRO A O 1
ATOM 1948 N N . GLU A 1 242 ? -6.284 -8.427 17.726 1.00 95.50 242 GLU A N 1
ATOM 1949 C CA . GLU A 1 242 ? -5.175 -7.918 18.556 1.00 95.50 242 GLU A CA 1
ATOM 1950 C C . GLU A 1 242 ? -3.986 -7.433 17.708 1.00 95.50 242 GLU A C 1
ATOM 1952 O O . GLU A 1 242 ? -3.400 -6.379 17.966 1.00 95.50 242 GLU A O 1
ATOM 1957 N N . LEU A 1 243 ? -3.634 -8.187 16.660 1.00 96.81 243 LEU A N 1
ATOM 1958 C CA . LEU A 1 243 ? -2.570 -7.793 15.734 1.00 96.81 243 LEU A CA 1
ATOM 1959 C C . LEU A 1 243 ? -3.006 -6.618 14.858 1.00 96.81 243 LEU A C 1
ATOM 1961 O O . LEU A 1 243 ? -2.181 -5.754 14.557 1.00 96.81 243 LEU A O 1
ATOM 1965 N N . ALA A 1 244 ? -4.288 -6.567 14.488 1.00 97.81 244 ALA A N 1
ATOM 1966 C CA . ALA A 1 244 ? -4.852 -5.439 13.761 1.00 97.81 244 ALA A CA 1
ATOM 1967 C C . ALA A 1 244 ? -4.742 -4.139 14.562 1.00 97.81 244 ALA A C 1
ATOM 1969 O O . ALA A 1 244 ? -4.199 -3.159 14.053 1.00 97.81 244 ALA A O 1
ATOM 1970 N N . LEU A 1 245 ? -5.163 -4.155 15.834 1.00 97.44 245 LEU A N 1
ATOM 1971 C CA . LEU A 1 245 ? -5.048 -3.013 16.744 1.00 97.44 245 LEU A CA 1
ATOM 1972 C C . LEU A 1 245 ? -3.610 -2.495 16.809 1.00 97.44 245 LEU A C 1
ATOM 1974 O O . LEU A 1 245 ? -3.376 -1.310 16.584 1.00 97.44 245 LEU A O 1
ATOM 1978 N N . LYS A 1 246 ? -2.629 -3.383 16.999 1.00 97.56 246 LYS A N 1
ATOM 1979 C CA . LYS A 1 246 ? -1.213 -2.995 17.044 1.00 97.56 246 LYS A CA 1
ATOM 1980 C C . LYS A 1 246 ? -0.729 -2.344 15.741 1.00 97.56 246 LYS A C 1
ATOM 1982 O O . LYS A 1 246 ? 0.026 -1.366 15.772 1.00 97.56 246 LYS A O 1
ATOM 1987 N N . ALA A 1 247 ? -1.132 -2.881 14.588 1.00 98.19 247 ALA A N 1
ATOM 1988 C CA . ALA A 1 247 ? -0.777 -2.310 13.290 1.00 98.19 247 ALA A CA 1
ATOM 1989 C C . ALA A 1 247 ? -1.402 -0.915 13.112 1.00 98.19 247 ALA A C 1
ATOM 1991 O O . ALA A 1 247 ? -0.717 0.037 12.735 1.00 98.19 247 ALA A O 1
ATOM 1992 N N . TYR A 1 248 ? -2.670 -0.758 13.484 1.00 98.31 248 TYR A N 1
ATOM 1993 C CA . TYR A 1 248 ? -3.373 0.517 13.423 1.00 98.31 248 TYR A CA 1
ATOM 1994 C C . TYR A 1 248 ? -2.832 1.574 14.381 1.00 98.31 248 TYR A C 1
ATOM 1996 O O . TYR A 1 248 ? -2.675 2.727 13.985 1.00 98.31 248 TYR A O 1
ATOM 2004 N N . GLU A 1 249 ? -2.491 1.205 15.613 1.00 97.69 249 GLU A N 1
ATOM 2005 C CA . GLU A 1 249 ? -1.818 2.096 16.562 1.00 97.69 249 GLU A CA 1
ATOM 2006 C C . GLU A 1 249 ? -0.487 2.598 15.995 1.00 97.69 249 GLU A C 1
ATOM 2008 O O . GLU A 1 249 ? -0.159 3.783 16.098 1.00 97.69 249 GLU A O 1
ATOM 2013 N N . THR A 1 250 ? 0.257 1.714 15.325 1.00 98.06 250 THR A N 1
ATOM 2014 C CA . THR A 1 250 ? 1.513 2.083 14.665 1.00 98.06 250 THR A CA 1
ATOM 2015 C C . THR A 1 250 ? 1.267 3.064 13.516 1.00 98.06 250 THR A C 1
ATOM 2017 O O . THR A 1 250 ? 1.973 4.068 13.414 1.00 98.06 250 THR A O 1
ATOM 2020 N N . ALA A 1 251 ? 0.232 2.849 12.698 1.00 98.06 251 ALA A N 1
ATOM 2021 C CA . ALA A 1 251 ? -0.170 3.805 11.665 1.00 98.06 251 ALA A CA 1
ATOM 2022 C C . ALA A 1 251 ? -0.575 5.170 12.263 1.00 98.06 251 ALA A C 1
ATOM 2024 O O . ALA A 1 251 ? -0.120 6.211 11.782 1.00 98.06 251 ALA A O 1
ATOM 2025 N N . LEU A 1 252 ? -1.357 5.187 13.352 1.00 97.19 252 LEU A N 1
ATOM 2026 C CA . LEU A 1 252 ? -1.759 6.419 14.045 1.00 97.19 252 LEU A CA 1
ATOM 2027 C C . LEU A 1 252 ? -0.589 7.150 14.710 1.00 97.19 252 LEU A C 1
ATOM 2029 O O . LEU A 1 252 ? -0.639 8.369 14.833 1.00 97.19 252 LEU A O 1
ATOM 2033 N N . ASN A 1 253 ? 0.491 6.468 15.094 1.00 97.12 253 ASN A N 1
ATOM 2034 C CA . ASN A 1 253 ? 1.691 7.138 15.605 1.00 97.12 253 ASN A CA 1
ATOM 2035 C C . ASN A 1 253 ? 2.368 8.040 14.547 1.00 97.12 253 ASN A C 1
ATOM 2037 O O . ASN A 1 253 ? 3.032 9.016 14.913 1.00 97.12 253 ASN A O 1
ATOM 2041 N N . TYR A 1 254 ? 2.192 7.735 13.257 1.00 96.31 254 TYR A N 1
ATOM 2042 C CA . TYR A 1 254 ? 2.672 8.557 12.139 1.00 96.31 254 TYR A CA 1
ATOM 2043 C C . TYR A 1 254 ? 1.604 9.518 11.611 1.00 96.31 254 TYR A C 1
ATOM 2045 O O . TYR A 1 254 ? 1.920 10.665 11.300 1.00 96.31 254 TYR A O 1
ATOM 2053 N N . TYR A 1 255 ? 0.344 9.077 11.540 1.00 97.38 255 TYR A N 1
ATOM 2054 C CA . TYR A 1 255 ? -0.785 9.900 11.108 1.00 97.38 255 TYR A CA 1
ATOM 2055 C C . TYR A 1 255 ? -1.934 9.875 12.134 1.00 97.38 255 TYR A C 1
ATOM 2057 O O . TYR A 1 255 ? -2.949 9.207 11.919 1.00 97.38 255 TYR A O 1
ATOM 2065 N N . PRO A 1 256 ? -1.834 10.661 13.226 1.00 97.00 256 PRO A N 1
ATOM 2066 C CA . PRO A 1 256 ? -2.822 10.631 14.302 1.00 97.00 256 PRO A CA 1
ATOM 2067 C C . PRO A 1 256 ? -4.216 11.071 13.867 1.00 97.00 256 PRO A C 1
ATOM 2069 O O . PRO A 1 256 ? -5.195 10.534 14.364 1.00 97.00 256 PRO A O 1
ATOM 2072 N N . GLN A 1 257 ? -4.327 12.019 12.930 1.00 96.06 257 GLN A N 1
ATOM 2073 C CA . GLN A 1 257 ? -5.612 12.588 12.494 1.00 96.06 257 GLN A CA 1
ATOM 2074 C C . GLN A 1 257 ? -6.372 11.722 11.474 1.00 96.06 257 GLN A C 1
ATOM 2076 O O . GLN A 1 257 ? -7.307 12.197 10.823 1.00 96.06 257 GLN A O 1
ATOM 2081 N N . MET A 1 258 ? -5.997 10.450 11.305 1.00 94.75 258 MET A N 1
ATOM 2082 C CA . MET A 1 258 ? -6.709 9.524 10.430 1.00 94.75 258 MET A CA 1
ATOM 2083 C C . MET A 1 258 ? -8.042 9.088 11.070 1.00 94.75 258 MET A C 1
ATOM 2085 O O . MET A 1 258 ? -8.159 8.016 11.658 1.00 94.75 258 MET A O 1
ATOM 2089 N N . GLN A 1 259 ? -9.082 9.919 10.934 1.00 93.44 259 GLN A N 1
ATOM 2090 C CA . GLN A 1 259 ? -10.387 9.722 11.590 1.00 93.44 259 GLN A CA 1
ATOM 2091 C C . GLN A 1 259 ? -11.031 8.357 11.312 1.00 93.44 259 GLN A C 1
ATOM 2093 O O . GLN A 1 259 ? -11.642 7.766 12.199 1.00 93.44 259 GLN A O 1
ATOM 2098 N N . ARG A 1 260 ? -10.912 7.849 10.077 1.00 92.19 260 ARG A N 1
ATOM 2099 C CA . ARG A 1 260 ? -11.436 6.521 9.712 1.00 92.19 260 ARG A CA 1
ATOM 2100 C C . ARG A 1 260 ? -10.811 5.429 10.578 1.00 92.19 260 ARG A C 1
ATOM 2102 O O . ARG A 1 260 ? -11.513 4.523 11.012 1.00 92.19 260 ARG A O 1
ATOM 2109 N N . LEU A 1 261 ? -9.511 5.538 10.820 1.00 94.75 261 LEU A N 1
ATOM 2110 C CA . LEU A 1 261 ? -8.752 4.562 11.580 1.00 94.75 261 LEU A CA 1
ATOM 2111 C C . LEU A 1 261 ? -9.047 4.650 13.077 1.00 94.75 261 LEU A C 1
ATOM 2113 O O . LEU A 1 261 ? -9.274 3.623 13.703 1.00 94.75 261 LEU A O 1
ATOM 2117 N N . GLN A 1 262 ? -9.152 5.865 13.624 1.00 94.94 262 GLN A N 1
ATOM 2118 C CA . GLN A 1 262 ? -9.578 6.081 15.014 1.00 94.94 262 GLN A CA 1
ATOM 2119 C C . GLN A 1 262 ? -10.922 5.398 15.304 1.00 94.94 262 GLN A C 1
ATOM 2121 O O . GLN A 1 262 ? -11.029 4.620 16.247 1.00 94.94 262 GLN A O 1
ATOM 2126 N N . LYS A 1 263 ? -11.921 5.621 14.438 1.00 95.44 263 LYS A N 1
ATOM 2127 C CA . LYS A 1 263 ? -13.244 4.991 14.558 1.00 95.44 263 LYS A CA 1
ATOM 2128 C C . LYS A 1 263 ? -13.181 3.468 14.467 1.00 95.44 263 LYS A C 1
ATOM 2130 O O . LYS A 1 263 ? -13.958 2.789 15.129 1.00 95.44 263 LYS A O 1
ATOM 2135 N N . ARG A 1 264 ? -12.290 2.919 13.629 1.00 94.88 264 ARG A N 1
ATOM 2136 C CA . ARG A 1 264 ? -12.153 1.462 13.509 1.00 94.88 264 ARG A CA 1
ATOM 2137 C C . ARG A 1 264 ? -11.531 0.847 14.761 1.00 94.88 264 ARG A C 1
ATOM 2139 O O . ARG A 1 264 ? -12.027 -0.178 15.210 1.00 94.88 264 ARG A O 1
ATOM 2146 N N . ILE A 1 265 ? -10.507 1.483 15.334 1.00 95.75 265 ILE A N 1
ATOM 2147 C CA . ILE A 1 265 ? -9.905 1.052 16.603 1.00 95.75 265 ILE A CA 1
ATOM 2148 C C . ILE A 1 265 ? -10.943 1.072 17.728 1.00 95.75 265 ILE A C 1
ATOM 2150 O O . ILE A 1 265 ? -11.060 0.085 18.443 1.00 95.75 265 ILE A O 1
ATOM 2154 N N . GLU A 1 266 ? -11.714 2.155 17.859 1.00 95.19 266 GLU A N 1
ATOM 2155 C CA . GLU A 1 266 ? -12.783 2.266 18.864 1.00 95.19 266 GLU A CA 1
ATOM 2156 C C . GLU A 1 266 ? -13.784 1.107 18.743 1.00 95.19 266 GLU A C 1
ATOM 2158 O O . GLU A 1 266 ? -14.011 0.390 19.712 1.00 95.19 266 GLU A O 1
ATOM 2163 N N . ALA A 1 267 ? -14.270 0.832 17.527 1.00 94.25 267 ALA A N 1
ATOM 2164 C CA . ALA A 1 267 ? -15.168 -0.294 17.277 1.00 94.25 267 ALA A CA 1
ATOM 2165 C C . ALA A 1 267 ? -14.552 -1.655 17.659 1.00 94.25 267 ALA A C 1
ATOM 2167 O O . ALA A 1 267 ? -15.222 -2.481 18.271 1.00 94.25 267 ALA A O 1
ATOM 2168 N N . LEU A 1 268 ? -13.275 -1.892 17.337 1.00 93.19 268 LEU A N 1
ATOM 2169 C CA . LEU A 1 268 ? -12.592 -3.140 17.697 1.00 93.19 268 LEU A CA 1
ATOM 2170 C C . LEU A 1 268 ? -12.412 -3.305 19.214 1.00 93.19 268 LEU A C 1
ATOM 2172 O O . LEU A 1 268 ? -12.472 -4.427 19.714 1.00 93.19 268 LEU A O 1
ATOM 2176 N N . LEU A 1 269 ? -12.181 -2.215 19.949 1.00 93.31 269 LEU A N 1
ATOM 2177 C CA . LEU A 1 269 ? -12.069 -2.245 21.411 1.00 93.31 269 LEU A CA 1
ATOM 2178 C C . LEU A 1 269 ? -13.424 -2.518 22.077 1.00 93.31 269 LEU A C 1
ATOM 2180 O O . LEU A 1 269 ? -13.493 -3.266 23.056 1.00 93.31 269 LEU A O 1
ATOM 2184 N N . ASP A 1 270 ? -14.503 -1.968 21.523 1.00 92.94 270 ASP A N 1
ATOM 2185 C CA . ASP A 1 270 ? -15.867 -2.241 21.979 1.00 92.94 270 ASP A CA 1
ATOM 2186 C C . ASP A 1 270 ? -16.266 -3.702 21.722 1.00 92.94 270 ASP A C 1
ATOM 2188 O O . ASP A 1 270 ? -16.846 -4.345 22.595 1.00 92.94 270 ASP A O 1
ATOM 2192 N N . GLU A 1 271 ? -15.908 -4.256 20.558 1.00 90.06 271 GLU A N 1
ATOM 2193 C CA . GLU A 1 271 ? -16.126 -5.670 20.213 1.00 90.06 271 GLU A CA 1
ATOM 2194 C C . GLU A 1 271 ? -15.371 -6.628 21.159 1.00 90.06 271 GLU A C 1
ATOM 2196 O O . GLU A 1 271 ? -15.861 -7.719 21.457 1.00 90.06 271 GLU A O 1
ATOM 2201 N N . GLN A 1 272 ? -14.189 -6.230 21.643 1.00 83.38 272 GLN A N 1
ATOM 2202 C CA . GLN A 1 272 ? -13.355 -7.030 22.552 1.00 83.38 272 GLN A CA 1
ATOM 2203 C C . GLN A 1 272 ? -13.712 -6.868 24.029 1.00 83.38 272 GLN A C 1
ATOM 2205 O O . GLN A 1 272 ? -13.315 -7.697 24.853 1.00 83.38 272 GLN A O 1
ATOM 2210 N N . SER A 1 273 ? -14.439 -5.812 24.384 1.00 81.19 273 SER A N 1
ATOM 2211 C CA . SER A 1 273 ? -14.899 -5.615 25.750 1.00 81.19 273 SER A CA 1
ATOM 2212 C C . SER A 1 273 ? -15.922 -6.709 26.067 1.00 81.19 273 SER A C 1
ATOM 2214 O O . SER A 1 273 ? -16.969 -6.754 25.417 1.00 81.19 273 SER A O 1
ATOM 2216 N N . PRO A 1 274 ? -15.662 -7.617 27.031 1.00 67.19 274 PRO A N 1
ATOM 2217 C CA . PRO A 1 274 ? -16.638 -8.629 27.395 1.00 67.19 274 PRO A CA 1
ATOM 2218 C C . PRO A 1 274 ? -17.897 -7.894 27.839 1.00 67.19 274 PRO A C 1
ATOM 2220 O O . PRO A 1 274 ? -17.882 -7.177 28.842 1.00 67.19 274 PRO A O 1
ATOM 2223 N N . GLN A 1 275 ? -18.971 -8.022 27.057 1.00 53.78 275 GLN A N 1
ATOM 2224 C CA . GLN A 1 275 ? -20.287 -7.549 27.459 1.00 53.78 275 GLN A CA 1
ATOM 2225 C C . GLN A 1 275 ? -20.536 -8.110 28.855 1.00 53.78 275 GLN A C 1
ATOM 2227 O O . GLN A 1 275 ? -20.542 -9.325 29.036 1.00 53.78 275 GLN A O 1
ATOM 2232 N N . ALA A 1 276 ? -20.645 -7.218 29.840 1.00 45.81 276 ALA A N 1
ATOM 2233 C CA . ALA A 1 276 ? -20.983 -7.569 31.206 1.00 45.81 276 ALA A CA 1
ATOM 2234 C C . ALA A 1 276 ? -22.327 -8.312 31.193 1.00 45.81 276 ALA A C 1
ATOM 2236 O O . ALA A 1 276 ? -23.386 -7.686 31.116 1.00 45.81 276 ALA A O 1
ATOM 2237 N N . LEU A 1 277 ? -22.259 -9.641 31.216 1.00 39.16 277 LEU A N 1
ATOM 2238 C CA . LEU A 1 277 ? -23.364 -10.578 31.372 1.00 39.16 277 LEU A CA 1
ATOM 2239 C C . LEU A 1 277 ? -22.932 -11.671 32.347 1.00 39.16 277 LEU A C 1
ATOM 2241 O O . LEU A 1 277 ? -21.828 -12.230 32.158 1.00 39.16 277 LEU A O 1
#

Organism: NCBI:txid85701

Solvent-accessible surface area (backbone atoms only — not comparable to full-atom values): 16172 Å² total; per-residue (Å²): 138,84,76,64,66,69,58,58,53,52,53,53,53,52,51,51,51,53,52,51,49,52,51,49,52,51,54,51,48,52,51,50,52,50,52,50,50,54,51,52,52,50,54,52,53,53,56,59,55,67,73,68,67,86,73,90,82,75,82,82,81,80,79,82,93,77,78,85,73,88,79,69,82,75,77,86,73,83,80,64,83,81,88,79,83,87,87,88,84,84,90,80,84,90,74,99,69,81,71,93,68,74,84,66,92,69,77,72,50,74,66,54,50,52,53,50,52,52,51,51,49,48,54,49,44,45,52,50,28,44,72,43,84,50,53,70,58,33,50,52,44,51,51,53,45,50,54,56,59,58,55,70,89,40,73,69,45,41,49,30,51,50,51,17,51,54,24,50,78,66,71,36,55,68,63,15,45,55,29,38,52,54,31,38,72,76,41,74,79,43,33,51,53,30,38,52,50,16,51,51,26,48,76,70,66,37,46,70,59,15,52,54,27,28,51,53,16,38,73,68,37,78,76,47,37,62,42,26,40,54,48,13,53,47,24,45,78,66,77,33,57,73,60,12,48,54,26,37,52,55,14,34,67,43,40,57,61,44,61,73,56,55,55,50,50,53,53,54,52,58,71,67,46,76,74,92,120